Protein 3DJB (pdb70)

Secondary structure (DSSP, 8-state):
-HHHHHHHHHHHHHHHTTSSS-TTTHHHHHHHH--HHHHTTT-S-HHHH--TTTHHHH---SSSTT--TTHHHHHHT---HHHHHHHHHHTT--HHHHHHHHHHHTTTSSHHHHHHHHHHHHHHT----TTS-----TTHHHHHHTGGGTT---HHHHHHHHHHHH--HHHHH--GGGT-/-HHHHHHHHHHHHHHHTTSSS-TTTHHHHHHHH--HHHHTTT-S-HHHH--TTTHHHH---SSSTT--TTHHHHHHT---HHHHHHHHHHTT--HHHHHHHHHHHSTTSSHHHHHHHHHHHHHHT----TTS-----TTHHHHHHTGGGTT---HHHHHHHHHHHH--HHHHH--TTTT-

Radius of gyration: 26.24 Å; Cα contacts (8 Å, |Δi|>4): 446; chains: 2; bounding box: 67×67×45 Å

B-factor: mean 70.56, std 15.59, range [19.51, 109.68]

InterPro domains:
  IPR003607 HD/PDEase domain [SM00471] (22-136)
  IPR003607 HD/PDEase domain [cd00077] (24-131)
  IPR006674 HD domain [PF01966] (27-126)
  IPR006674 HD domain [PS51831] (26-127)

Nearest PDB structures (foldseek):
  3djb-assembly1_B  TM=1.006E+00  e=6.842E-23  [Bacillus thuringiensis] serovar konkukian
  3dto-assembly1_B  TM=9.030E-01  e=1.833E-10  unclassified
  2qgs-assembly1_B  TM=8.747E-01  e=1.572E-09  Staphylococcus epidermidis ATCC 12228
  3b57-assembly1_A-2  TM=8.506E-01  e=1.911E-09  Listeria innocua Clip11262
  2pjq-assembly1_C  TM=7.829E-01  e=3.579E-08  Lactiplantibacillus plantarum WCFS1

Structure (mmCIF, N/CA/C/O backbone):
data_3DJB
#
_entry.id   3DJB
#
_cell.length_a   66.273
_cell.length_b   66.273
_cell.length_c   101.736
_cell.angle_alpha   90.00
_cell.angle_beta   90.00
_cell.angle_gamma   90.00
#
_symmetry.space_group_name_H-M   'P 43'
#
loop_
_entity.id
_entity.type
_entity.pdbx_description
1 polymer 'Hydrolase, HD family'
2 non-polymer 'MAGNESIUM ION'
3 water water
#
loop_
_atom_site.group_PDB
_atom_site.id
_atom_site.type_symbol
_atom_site.label_atom_id
_atom_site.label_alt_id
_atom_site.label_comp_id
_atom_site.label_asym_id
_atom_site.label_entity_id
_atom_site.label_seq_id
_atom_site.pdbx_PDB_ins_code
_atom_site.Cartn_x
_atom_site.Cartn_y
_atom_site.Cartn_z
_atom_site.occupancy
_atom_site.B_iso_or_equiv
_atom_site.auth_seq_id
_atom_site.auth_comp_id
_atom_site.auth_asym_id
_atom_site.auth_atom_id
_atom_site.pdbx_PDB_model_num
ATOM 1 N N . THR A 1 2 ? 54.420 27.522 88.035 1.00 67.73 2 THR A N 1
ATOM 2 C CA . THR A 1 2 ? 53.108 27.380 87.344 1.00 69.65 2 THR A CA 1
ATOM 3 C C . THR A 1 2 ? 52.525 28.722 86.889 1.00 69.97 2 THR A C 1
ATOM 4 O O . THR A 1 2 ? 52.981 29.793 87.306 1.00 70.58 2 THR A O 1
ATOM 8 N N . LYS A 1 3 ? 51.513 28.656 86.023 1.00 69.74 3 LYS A N 1
ATOM 9 C CA . LYS A 1 3 ? 50.861 29.849 85.484 1.00 69.53 3 LYS A CA 1
ATOM 10 C C . LYS A 1 3 ? 50.268 30.737 86.573 1.00 70.20 3 LYS A C 1
ATOM 11 O O . LYS A 1 3 ? 50.510 31.945 86.591 1.00 69.16 3 LYS A O 1
ATOM 17 N N . GLN A 1 4 ? 49.505 30.130 87.481 1.00 70.53 4 GLN A N 1
ATOM 18 C CA . GLN A 1 4 ? 48.886 30.864 88.569 1.00 70.32 4 GLN A CA 1
ATOM 19 C C . GLN A 1 4 ? 49.929 31.629 89.343 1.00 70.52 4 GLN A C 1
ATOM 20 O O . GLN A 1 4 ? 49.650 32.691 89.886 1.00 70.49 4 GLN A O 1
ATOM 26 N N . GLU A 1 5 ? 51.137 31.100 89.418 1.00 72.17 5 GLU A N 1
ATOM 27 C CA . GLU A 1 5 ? 52.161 31.829 90.151 1.00 74.75 5 GLU A CA 1
ATOM 28 C C . GLU A 1 5 ? 52.585 33.043 89.329 1.00 74.42 5 GLU A C 1
ATOM 29 O O . GLU A 1 5 ? 53.116 34.009 89.867 1.00 74.73 5 GLU A O 1
ATOM 35 N N . LYS A 1 6 ? 52.328 32.993 88.026 1.00 73.80 6 LYS A N 1
ATOM 36 C CA . LYS A 1 6 ? 52.683 34.095 87.143 1.00 73.49 6 LYS A CA 1
ATOM 37 C C . LYS A 1 6 ? 51.562 35.126 87.171 1.00 72.47 6 LYS A C 1
ATOM 38 O O . LYS A 1 6 ? 51.789 36.313 87.420 1.00 71.47 6 LYS A O 1
ATOM 44 N N . ILE A 1 7 ? 50.344 34.662 86.925 1.00 72.48 7 ILE A N 1
ATOM 45 C CA . ILE A 1 7 ? 49.190 35.538 86.961 1.00 72.23 7 ILE A CA 1
ATOM 46 C C . ILE A 1 7 ? 49.228 36.208 88.335 1.00 72.32 7 ILE A C 1
ATOM 47 O O . ILE A 1 7 ? 48.704 37.300 88.502 1.00 73.73 7 ILE A O 1
ATOM 52 N N . GLU A 1 8 ? 49.867 35.568 89.314 1.00 73.67 8 GLU A N 1
ATOM 53 C CA . GLU A 1 8 ? 49.958 36.157 90.650 1.00 74.45 8 GLU A CA 1
ATOM 54 C C . GLU A 1 8 ? 51.022 37.243 90.738 1.00 74.03 8 GLU A C 1
ATOM 55 O O . GLU A 1 8 ? 50.756 38.341 91.224 1.00 75.27 8 GLU A O 1
ATOM 61 N N . LYS A 1 9 ? 52.229 36.936 90.275 1.00 73.00 9 LYS A N 1
ATOM 62 C CA . LYS A 1 9 ? 53.322 37.894 90.358 1.00 72.14 9 LYS A CA 1
ATOM 63 C C . LYS A 1 9 ? 53.089 39.085 89.445 1.00 72.09 9 LYS A C 1
ATOM 64 O O . LYS A 1 9 ? 53.622 40.178 89.668 1.00 70.96 9 LYS A O 1
ATOM 70 N N . THR A 1 10 ? 52.286 38.858 88.411 1.00 72.36 10 THR A N 1
ATOM 71 C CA . THR A 1 10 ? 51.944 39.896 87.451 1.00 71.97 10 THR A CA 1
ATOM 72 C C . THR A 1 10 ? 50.982 40.874 88.183 1.00 71.19 10 THR A C 1
ATOM 73 O O . THR A 1 10 ? 51.018 42.083 87.945 1.00 70.11 10 THR A O 1
ATOM 77 N N . ILE A 1 11 ? 50.161 40.336 89.093 1.00 70.44 11 ILE A N 1
ATOM 78 C CA . ILE A 1 11 ? 49.219 41.124 89.904 1.00 69.72 11 ILE A CA 1
ATOM 79 C C . ILE A 1 11 ? 50.035 42.057 90.766 1.00 71.16 11 ILE A C 1
ATOM 80 O O . ILE A 1 11 ? 49.551 43.080 91.257 1.00 71.13 11 ILE A O 1
ATOM 85 N N . THR A 1 12 ? 51.283 41.681 90.970 1.00 72.51 12 THR A N 1
ATOM 86 C CA . THR A 1 12 ? 52.155 42.500 91.759 1.00 73.91 12 THR A CA 1
ATOM 87 C C . THR A 1 12 ? 52.815 43.476 90.813 1.00 74.94 12 THR A C 1
ATOM 88 O O . THR A 1 12 ? 53.055 44.622 91.173 1.00 75.82 12 THR A O 1
ATOM 92 N N . PHE A 1 13 ? 53.071 43.034 89.586 1.00 75.86 13 PHE A N 1
ATOM 93 C CA . PHE A 1 13 ? 53.711 43.899 88.592 1.00 77.87 13 PHE A CA 1
ATOM 94 C C . PHE A 1 13 ? 52.903 45.169 88.303 1.00 79.87 13 PHE A C 1
ATOM 95 O O . PHE A 1 13 ? 53.467 46.265 88.185 1.00 80.16 13 PHE A O 1
ATOM 103 N N . VAL A 1 14 ? 51.587 45.018 88.190 1.00 80.78 14 VAL A N 1
ATOM 104 C CA . VAL A 1 14 ? 50.717 46.147 87.927 1.00 81.21 14 VAL A CA 1
ATOM 105 C C . VAL A 1 14 ? 50.497 46.914 89.220 1.00 83.76 14 VAL A C 1
ATOM 106 O O . VAL A 1 14 ? 50.582 48.134 89.241 1.00 85.04 14 VAL A O 1
ATOM 110 N N . LYS A 1 15 ? 50.238 46.195 90.305 1.00 86.53 15 LYS A N 1
ATOM 111 C CA . LYS A 1 15 ? 50.010 46.838 91.594 1.00 89.42 15 LYS A CA 1
ATOM 112 C C . LYS A 1 15 ? 51.136 47.797 91.974 1.00 92.04 15 LYS A C 1
ATOM 113 O O . LYS A 1 15 ? 50.909 48.804 92.650 1.00 91.87 15 LYS A O 1
ATOM 119 N N . HIS A 1 16 ? 52.344 47.486 91.518 1.00 95.20 16 HIS A N 1
ATOM 120 C CA . HIS A 1 16 ? 53.515 48.301 91.808 1.00 98.70 16 HIS A CA 1
ATOM 121 C C . HIS A 1 16 ? 53.665 49.487 90.861 1.00 99.11 16 HIS A C 1
ATOM 122 O O . HIS A 1 16 ? 53.684 50.642 91.292 1.00 99.40 16 HIS A O 1
ATOM 129 N N . ILE A 1 17 ? 53.778 49.202 89.569 1.00 99.51 17 ILE A N 1
ATOM 130 C CA . ILE A 1 17 ? 53.945 50.257 88.577 1.00 100.14 17 ILE A CA 1
ATOM 131 C C . ILE A 1 17 ? 52.919 51.375 88.778 1.00 100.65 17 ILE A C 1
ATOM 132 O O . ILE A 1 17 ? 53.162 52.521 88.400 1.00 101.20 17 ILE A O 1
ATOM 137 N N . LEU A 1 18 ? 51.780 51.040 89.380 1.00 101.00 18 LEU A N 1
ATOM 138 C CA . LEU A 1 18 ? 50.732 52.024 89.637 1.00 100.89 18 LEU A CA 1
ATOM 139 C C . LEU A 1 18 ? 51.122 52.918 90.806 1.00 101.50 18 LEU A C 1
ATOM 140 O O . LEU A 1 18 ? 50.451 53.906 91.094 1.00 102.48 18 LEU A O 1
ATOM 145 N N . GLU A 1 19 ? 52.203 52.573 91.489 1.00 101.98 19 GLU A N 1
ATOM 146 C CA . GLU A 1 19 ? 52.628 53.378 92.618 1.00 103.29 19 GLU A CA 1
ATOM 147 C C . GLU A 1 19 ? 53.678 54.398 92.190 1.00 104.06 19 GLU A C 1
ATOM 148 O O . GLU A 1 19 ? 53.668 55.543 92.653 1.00 104.54 19 GLU A O 1
ATOM 154 N N . LYS A 1 20 ? 54.579 53.988 91.300 1.00 104.46 20 LYS A N 1
ATOM 155 C CA . LYS A 1 20 ? 55.623 54.888 90.812 1.00 104.68 20 LYS A CA 1
ATOM 156 C C . LYS A 1 20 ? 55.049 56.070 90.029 1.00 104.66 20 LYS A C 1
ATOM 157 O O . LYS A 1 20 ? 55.796 56.822 89.401 1.00 104.93 20 LYS A O 1
ATOM 163 N N . ASP A 1 21 ? 53.731 56.236 90.059 1.00 104.17 21 ASP A N 1
ATOM 164 C CA . ASP A 1 21 ? 53.103 57.338 89.337 1.00 104.08 21 ASP A CA 1
ATOM 165 C C . ASP A 1 21 ? 51.638 57.467 89.721 1.00 102.94 21 ASP A C 1
ATOM 166 O O . ASP A 1 21 ? 51.298 57.504 90.908 1.00 102.07 21 ASP A O 1
ATOM 171 N N . ALA A 1 22 ? 50.789 57.527 88.695 1.00 101.55 22 ALA A N 1
ATOM 172 C CA . ALA A 1 22 ? 49.342 57.663 88.831 1.00 99.78 22 ALA A CA 1
ATOM 173 C C . ALA A 1 22 ? 48.850 57.483 90.258 1.00 98.72 22 ALA A C 1
ATOM 174 O O . ALA A 1 22 ? 48.964 58.387 91.095 1.00 97.73 22 ALA A O 1
ATOM 176 N N . SER A 1 23 ? 48.305 56.304 90.526 1.00 97.73 23 SER A N 1
ATOM 177 C CA . SER A 1 23 ? 47.781 55.983 91.844 1.00 96.67 23 SER A CA 1
ATOM 178 C C . SER A 1 23 ? 47.405 54.521 91.962 1.00 93.94 23 SER A C 1
ATOM 179 O O . SER A 1 23 ? 46.808 53.941 91.052 1.00 93.15 23 SER A O 1
ATOM 182 N N . GLY A 1 24 ? 47.747 53.934 93.100 1.00 91.17 24 GLY A N 1
ATOM 183 C CA . GLY A 1 24 ? 47.416 52.547 93.324 1.00 88.31 24 GLY A CA 1
ATOM 184 C C . GLY A 1 24 ? 45.926 52.425 93.538 1.00 85.81 24 GLY A C 1
ATOM 185 O O . GLY A 1 24 ? 45.453 51.472 94.161 1.00 85.71 24 GLY A O 1
ATOM 186 N N . HIS A 1 25 ? 45.175 53.395 93.032 1.00 83.24 25 HIS A N 1
ATOM 187 C CA . HIS A 1 25 ? 43.738 53.342 93.195 1.00 81.98 25 HIS A CA 1
ATOM 188 C C . HIS A 1 25 ? 43.058 52.852 91.917 1.00 80.44 25 HIS A C 1
ATOM 189 O O . HIS A 1 25 ? 41.926 52.355 91.961 1.00 79.67 25 HIS A O 1
ATOM 196 N N . ASP A 1 26 ? 43.757 52.958 90.784 1.00 79.12 26 ASP A N 1
ATOM 197 C CA . ASP A 1 26 ? 43.212 52.475 89.503 1.00 77.77 26 ASP A CA 1
ATOM 198 C C . ASP A 1 26 ? 43.214 50.945 89.471 1.00 76.08 26 ASP A C 1
ATOM 199 O O . ASP A 1 26 ? 42.777 50.341 88.491 1.00 75.82 26 ASP A O 1
ATOM 204 N N . TRP A 1 27 ? 43.728 50.333 90.537 1.00 73.47 27 TRP A N 1
ATOM 205 C CA . TRP A 1 27 ? 43.779 48.888 90.635 1.00 70.85 27 TRP A CA 1
ATOM 206 C C . TRP A 1 27 ? 42.388 48.305 90.787 1.00 68.98 27 TRP A C 1
ATOM 207 O O . TRP A 1 27 ? 42.028 47.349 90.096 1.00 70.15 27 TRP A O 1
ATOM 218 N N . TYR A 1 28 ? 41.596 48.873 91.687 1.00 65.51 28 TYR A N 1
ATOM 219 C CA . TYR A 1 28 ? 40.252 48.347 91.912 1.00 62.28 28 TYR A CA 1
ATOM 220 C C . TYR A 1 28 ? 39.476 48.235 90.598 1.00 58.54 28 TYR A C 1
ATOM 221 O O . TYR A 1 28 ? 38.558 47.439 90.498 1.00 56.72 28 TYR A O 1
ATOM 230 N N . HIS A 1 29 ? 39.866 49.016 89.593 1.00 55.40 29 HIS A N 1
ATOM 231 C CA . HIS A 1 29 ? 39.227 48.949 88.287 1.00 53.42 29 HIS A CA 1
ATOM 232 C C . HIS A 1 29 ? 39.777 47.765 87.513 1.00 51.44 29 HIS A C 1
ATOM 233 O O . HIS A 1 29 ? 39.034 47.009 86.902 1.00 49.77 29 HIS A O 1
ATOM 240 N N . ILE A 1 30 ? 41.101 47.649 87.518 1.00 51.15 30 ILE A N 1
ATOM 241 C CA . ILE A 1 30 ? 41.801 46.572 86.828 1.00 51.20 30 ILE A CA 1
ATOM 242 C C . ILE A 1 30 ? 41.229 45.238 87.300 1.00 53.62 30 ILE A C 1
ATOM 243 O O . ILE A 1 30 ? 40.860 44.378 86.488 1.00 53.68 30 ILE A O 1
ATOM 248 N N . ARG A 1 31 ? 41.175 45.061 88.622 1.00 54.08 31 ARG A N 1
ATOM 249 C CA . ARG A 1 31 ? 40.676 43.817 89.194 1.00 54.15 31 ARG A CA 1
ATOM 250 C C . ARG A 1 31 ? 39.234 43.543 88.788 1.00 52.06 31 ARG A C 1
ATOM 251 O O . ARG A 1 31 ? 38.924 42.494 88.229 1.00 51.50 31 ARG A O 1
ATOM 259 N N . ARG A 1 32 ? 38.358 44.492 89.071 1.00 51.28 32 ARG A N 1
ATOM 260 C CA . ARG A 1 32 ? 36.951 44.360 88.729 1.00 50.62 32 ARG A CA 1
ATOM 261 C C . ARG A 1 32 ? 36.765 43.820 87.312 1.00 51.83 32 ARG A C 1
ATOM 262 O O . ARG A 1 32 ? 35.852 43.041 87.057 1.00 51.50 32 ARG A O 1
ATOM 270 N N . VAL A 1 33 ? 37.632 44.239 86.394 1.00 53.39 33 VAL A N 1
ATOM 271 C CA . VAL A 1 33 ? 37.567 43.781 85.003 1.00 54.19 33 VAL A CA 1
ATOM 272 C C . VAL A 1 33 ? 38.111 42.351 84.934 1.00 55.41 33 VAL A C 1
ATOM 273 O O . VAL A 1 33 ? 37.501 41.474 84.322 1.00 54.30 33 VAL A O 1
ATOM 277 N N . HIS A 1 34 ? 39.264 42.135 85.572 1.00 56.32 34 HIS A N 1
ATOM 278 C CA . HIS A 1 34 ? 39.923 40.826 85.620 1.00 55.84 34 HIS A CA 1
ATOM 279 C C . HIS A 1 34 ? 38.996 39.755 86.217 1.00 56.94 34 HIS A C 1
ATOM 280 O O . HIS A 1 34 ? 38.687 38.754 85.561 1.00 56.34 34 HIS A O 1
ATOM 287 N N . LYS A 1 35 ? 38.549 39.958 87.455 1.00 56.59 35 LYS A N 1
ATOM 288 C CA . LYS A 1 35 ? 37.659 38.985 88.065 1.00 55.98 35 LYS A CA 1
ATOM 289 C C . LYS A 1 35 ? 36.457 38.761 87.151 1.00 56.88 35 LYS A C 1
ATOM 290 O O . LYS A 1 35 ? 35.891 37.674 87.089 1.00 56.33 35 LYS A O 1
ATOM 304 N N . ALA A 1 37 ? 36.527 39.046 83.780 1.00 60.52 37 ALA A N 1
ATOM 305 C CA . ALA A 1 37 ? 36.968 38.332 82.585 1.00 58.25 37 ALA A CA 1
ATOM 306 C C . ALA A 1 37 ? 37.003 36.852 82.909 1.00 56.97 37 ALA A C 1
ATOM 307 O O . ALA A 1 37 ? 36.825 36.009 82.026 1.00 55.56 37 ALA A O 1
ATOM 309 N N . ILE A 1 38 ? 37.249 36.540 84.179 1.00 55.28 38 ILE A N 1
ATOM 310 C CA . ILE A 1 38 ? 37.252 35.153 84.601 1.00 54.56 38 ILE A CA 1
ATOM 311 C C . ILE A 1 38 ? 35.823 34.652 84.444 1.00 55.34 38 ILE A C 1
ATOM 312 O O . ILE A 1 38 ? 35.507 33.926 83.510 1.00 55.56 38 ILE A O 1
ATOM 317 N N . SER A 1 39 ? 34.959 35.068 85.359 1.00 55.32 39 SER A N 1
ATOM 318 C CA . SER A 1 39 ? 33.573 34.645 85.344 1.00 56.07 39 SER A CA 1
ATOM 319 C C . SER A 1 39 ? 32.968 34.566 83.957 1.00 56.48 39 SER A C 1
ATOM 320 O O . SER A 1 39 ? 32.089 33.741 83.699 1.00 55.65 39 SER A O 1
ATOM 323 N N . LEU A 1 40 ? 33.451 35.419 83.064 1.00 57.31 40 LEU A N 1
ATOM 324 C CA . LEU A 1 40 ? 32.960 35.450 81.693 1.00 59.67 40 LEU A CA 1
ATOM 325 C C . LEU A 1 40 ? 33.495 34.249 80.879 1.00 61.86 40 LEU A C 1
ATOM 326 O O . LEU A 1 40 ? 32.736 33.576 80.169 1.00 61.73 40 LEU A O 1
ATOM 331 N N . SER A 1 41 ? 34.795 33.970 80.996 1.00 63.41 41 SER A N 1
ATOM 332 C CA . SER A 1 41 ? 35.410 32.847 80.270 1.00 63.60 41 SER A CA 1
ATOM 333 C C . SER A 1 41 ? 34.805 31.530 80.710 1.00 63.06 41 SER A C 1
ATOM 334 O O . SER A 1 41 ? 34.439 30.702 79.880 1.00 61.82 41 SER A O 1
ATOM 337 N N . GLU A 1 42 ? 34.717 31.354 82.026 1.00 62.63 42 GLU A N 1
ATOM 338 C CA . GLU A 1 42 ? 34.164 30.141 82.606 1.00 61.99 42 GLU A CA 1
ATOM 339 C C . GLU A 1 42 ? 32.690 30.023 82.279 1.00 60.99 42 GLU A C 1
ATOM 340 O O . GLU A 1 42 ? 31.904 29.451 83.022 1.00 60.52 42 GLU A O 1
ATOM 346 N N . GLN A 1 43 ? 32.310 30.580 81.150 1.00 59.93 43 GLN A N 1
ATOM 347 C CA .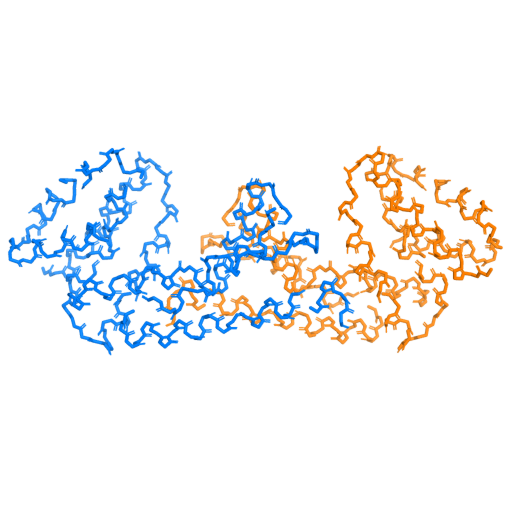 GLN A 1 43 ? 30.945 30.468 80.745 1.00 58.67 43 GLN A CA 1
ATOM 348 C C . GLN A 1 43 ? 30.904 30.640 79.257 1.00 58.36 43 GLN A C 1
ATOM 349 O O . GLN A 1 43 ? 29.860 30.480 78.632 1.00 58.42 43 GLN A O 1
ATOM 355 N N . GLU A 1 44 ? 32.062 30.948 78.687 1.00 56.60 44 GLU A N 1
ATOM 356 C CA . GLU A 1 44 ? 32.157 31.156 77.257 1.00 54.77 44 GLU A CA 1
ATOM 357 C C . GLU A 1 44 ? 33.349 30.476 76.611 1.00 54.02 44 GLU A C 1
ATOM 358 O O . GLU A 1 44 ? 33.458 30.456 75.389 1.00 51.36 44 GLU A O 1
ATOM 364 N N . GLY A 1 45 ? 34.248 29.937 77.428 1.00 54.00 45 GLY A N 1
ATOM 365 C CA . GLY A 1 45 ? 35.418 29.268 76.892 1.00 53.58 45 GLY A CA 1
ATOM 366 C C . GLY A 1 45 ? 36.656 30.149 76.854 1.00 53.71 45 GLY A C 1
ATOM 367 O O . GLY A 1 45 ? 36.869 30.965 77.753 1.00 56.62 45 GLY A O 1
ATOM 368 N N . GLY A 1 46 ? 37.474 29.975 75.815 1.00 52.13 46 GLY A N 1
ATOM 369 C CA . GLY A 1 46 ? 38.703 30.742 75.660 1.00 49.24 46 GLY A CA 1
ATOM 370 C C . GLY A 1 46 ? 39.796 30.423 76.673 1.00 48.72 46 GLY A C 1
ATOM 371 O O . GLY A 1 46 ? 39.519 29.985 77.795 1.00 47.46 46 GLY A O 1
ATOM 372 N N . ASN A 1 47 ? 41.047 30.672 76.289 1.00 48.16 47 ASN A N 1
ATOM 373 C CA . ASN A 1 47 ? 42.190 30.399 77.163 1.00 49.52 47 ASN A CA 1
ATOM 374 C C . ASN A 1 47 ? 42.307 31.299 78.387 1.00 50.80 47 ASN A C 1
ATOM 375 O O . ASN A 1 47 ? 42.789 32.425 78.279 1.00 52.11 47 ASN A O 1
ATOM 380 N N . ARG A 1 48 ? 41.914 30.796 79.553 1.00 51.76 48 ARG A N 1
ATOM 381 C CA . ARG A 1 48 ? 41.987 31.582 80.780 1.00 51.84 48 ARG A CA 1
ATOM 382 C C . ARG A 1 48 ? 43.284 32.372 80.928 1.00 51.82 48 ARG A C 1
ATOM 383 O O . ARG A 1 48 ? 43.280 33.595 80.782 1.00 51.81 48 ARG A O 1
ATOM 391 N N . PHE A 1 49 ? 44.394 31.697 81.203 1.00 51.76 49 PHE A N 1
ATOM 392 C CA . PHE A 1 49 ? 45.666 32.408 81.356 1.00 51.74 49 PHE A CA 1
ATOM 393 C C . PHE A 1 49 ? 45.840 33.601 80.425 1.00 51.33 49 PHE A C 1
ATOM 394 O O . PHE A 1 49 ? 46.225 34.681 80.862 1.00 52.80 49 PHE A O 1
ATOM 402 N N . ILE A 1 50 ? 45.588 33.406 79.137 1.00 50.70 50 ILE A N 1
ATOM 403 C CA . ILE A 1 50 ? 45.739 34.514 78.214 1.00 50.46 50 ILE A CA 1
ATOM 404 C C . ILE A 1 50 ? 44.749 35.584 78.623 1.00 49.83 50 ILE A C 1
ATOM 405 O O . ILE A 1 50 ? 45.142 36.714 78.886 1.00 51.30 50 ILE A O 1
ATOM 410 N N . ILE A 1 51 ? 43.472 35.227 78.705 1.00 49.94 51 ILE A N 1
ATOM 411 C CA . ILE A 1 51 ? 42.448 36.195 79.082 1.00 50.81 51 ILE A CA 1
ATOM 412 C C . ILE A 1 51 ? 42.883 36.992 80.317 1.00 53.81 51 ILE A C 1
ATOM 413 O O . ILE A 1 51 ? 42.873 38.229 80.291 1.00 55.26 51 ILE A O 1
ATOM 418 N N . GLU A 1 52 ? 43.285 36.292 81.381 1.00 55.37 52 GLU A N 1
ATOM 419 C CA . GLU A 1 52 ? 43.718 36.952 82.608 1.00 57.49 52 GLU A CA 1
ATOM 420 C C . GLU A 1 52 ? 44.933 37.841 82.408 1.00 58.45 52 GLU A C 1
ATOM 421 O O . GLU A 1 52 ? 44.906 39.026 82.735 1.00 59.10 52 GLU A O 1
ATOM 435 N N . ALA A 1 54 ? 45.966 39.159 79.898 1.00 59.46 54 ALA A N 1
ATOM 436 C CA . ALA A 1 54 ? 45.625 40.288 79.052 1.00 57.21 54 ALA A CA 1
ATOM 437 C C . ALA A 1 54 ? 44.861 41.346 79.830 1.00 55.89 54 ALA A C 1
ATOM 438 O O . ALA A 1 54 ? 45.317 42.490 79.935 1.00 57.33 54 ALA A O 1
ATOM 440 N N . ALA A 1 55 ? 43.717 40.971 80.393 1.00 53.22 55 ALA A N 1
ATOM 441 C CA . ALA A 1 55 ? 42.894 41.910 81.150 1.00 50.69 55 ALA A CA 1
ATOM 442 C C . ALA A 1 55 ? 43.701 42.646 82.206 1.00 50.15 55 ALA A C 1
ATOM 443 O O . ALA A 1 55 ? 43.427 43.796 82.508 1.00 48.41 55 ALA A O 1
ATOM 445 N N . LEU A 1 56 ? 44.704 41.966 82.750 1.00 51.07 56 LEU A N 1
ATOM 446 C CA . LEU A 1 56 ? 45.559 42.507 83.792 1.00 51.70 56 LEU A CA 1
ATOM 447 C C . LEU A 1 56 ? 46.627 43.484 83.326 1.00 54.01 56 LEU A C 1
ATOM 448 O O . LEU A 1 56 ? 47.231 44.160 84.155 1.00 54.43 56 LEU A O 1
ATOM 453 N N . LEU A 1 57 ? 46.873 43.574 82.020 1.00 55.71 57 LEU A N 1
ATOM 454 C CA . LEU A 1 57 ? 47.917 44.475 81.533 1.00 56.87 57 LEU A CA 1
ATOM 455 C C . LEU A 1 57 ? 47.495 45.454 80.427 1.00 58.78 57 LEU A C 1
ATOM 456 O O . LEU A 1 57 ? 48.340 46.209 79.916 1.00 59.98 57 LEU A O 1
ATOM 461 N N . HIS A 1 58 ? 46.205 45.453 80.068 1.00 58.11 58 HIS A N 1
ATOM 462 C CA . HIS A 1 58 ? 45.678 46.352 79.023 1.00 57.60 58 HIS A CA 1
ATOM 463 C C . HIS A 1 58 ? 45.853 47.808 79.420 1.00 56.70 58 HIS A C 1
ATOM 464 O O . HIS A 1 58 ? 46.028 48.694 78.582 1.00 55.98 58 HIS A O 1
ATOM 471 N N . ASP A 1 59 ? 45.824 48.028 80.724 1.00 55.66 59 ASP A N 1
ATOM 472 C CA . ASP A 1 59 ? 45.957 49.347 81.281 1.00 55.23 59 ASP A CA 1
ATOM 473 C C . ASP A 1 59 ? 47.392 49.828 81.412 1.00 56.41 59 ASP A C 1
ATOM 474 O O . ASP A 1 59 ? 47.644 51.029 81.398 1.00 57.70 59 ASP A O 1
ATOM 479 N N . VAL A 1 60 ? 48.336 48.903 81.526 1.00 56.48 60 VAL A N 1
ATOM 480 C CA . VAL A 1 60 ? 49.734 49.276 81.686 1.00 55.99 60 VAL A CA 1
ATOM 481 C C . VAL A 1 60 ? 50.368 49.796 80.405 1.00 57.45 60 VAL A C 1
ATOM 482 O O . VAL A 1 60 ? 51.435 50.415 80.427 1.00 57.80 60 VAL A O 1
ATOM 486 N N . ALA A 1 61 ? 49.703 49.568 79.284 1.00 58.50 61 ALA A N 1
ATOM 487 C CA . ALA A 1 61 ? 50.227 50.055 78.023 1.00 60.65 61 ALA A CA 1
ATOM 488 C C . ALA A 1 61 ? 49.501 51.351 77.644 1.00 63.43 61 ALA A C 1
ATOM 489 O O . ALA A 1 61 ? 50.048 52.195 76.934 1.00 63.87 61 ALA A O 1
ATOM 491 N N . ASP A 1 62 ? 48.270 51.510 78.128 1.00 66.34 62 ASP A N 1
ATOM 492 C CA . ASP A 1 62 ? 47.468 52.711 77.854 1.00 66.96 62 ASP A CA 1
ATOM 493 C C . ASP A 1 62 ? 48.321 53.975 77.892 1.00 65.64 62 ASP A C 1
ATOM 494 O O . ASP A 1 62 ? 48.732 54.471 76.852 1.00 64.05 62 ASP A O 1
ATOM 499 N N . LEU A 1 65 ? 48.350 56.770 79.950 1.00 63.26 65 LEU A N 1
ATOM 500 C CA . LEU A 1 65 ? 49.183 57.483 80.928 1.00 63.60 65 LEU A CA 1
ATOM 501 C C . LEU A 1 65 ? 50.395 56.636 81.329 1.00 65.48 65 LEU A C 1
ATOM 502 O O . LEU A 1 65 ? 51.016 56.862 82.375 1.00 67.00 65 LEU A O 1
ATOM 507 N N . ASN A 1 66 ? 50.733 55.656 80.497 1.00 64.41 66 ASN A N 1
ATOM 508 C CA . ASN A 1 66 ? 51.866 54.777 80.800 1.00 65.42 66 ASN A CA 1
ATOM 509 C C . ASN A 1 66 ? 53.182 55.458 80.452 1.00 65.25 66 ASN A C 1
ATOM 510 O O . ASN A 1 66 ? 54.152 55.400 81.217 1.00 66.11 66 ASN A O 1
ATOM 515 N N . GLU A 1 67 ? 53.196 56.073 79.272 1.00 64.42 67 GLU A N 1
ATOM 516 C CA . GLU A 1 67 ? 54.359 56.768 78.752 1.00 66.26 67 GLU A CA 1
ATOM 517 C C . GLU A 1 67 ? 54.011 57.617 77.522 1.00 69.19 67 GLU A C 1
ATOM 518 O O . GLU A 1 67 ? 53.540 58.753 77.657 1.00 72.69 67 GLU A O 1
ATOM 524 N N . SER A 1 68 ? 54.220 57.072 76.323 1.00 67.68 68 SER A N 1
ATOM 525 C CA . SER A 1 68 ? 53.951 57.825 75.088 1.00 67.54 68 SER A CA 1
ATOM 526 C C . SER A 1 68 ? 53.652 56.898 73.899 1.00 71.84 68 SER A C 1
ATOM 527 O O . SER A 1 68 ? 54.564 56.280 73.338 1.00 73.27 68 SER A O 1
ATOM 530 N N . GLU A 1 69 ? 52.375 56.814 73.519 1.00 74.66 69 GLU A N 1
ATOM 531 C CA . GLU A 1 69 ? 51.937 55.948 72.421 1.00 77.50 69 GLU A CA 1
ATOM 532 C C . GLU A 1 69 ? 52.318 54.458 72.665 1.00 80.84 69 GLU A C 1
ATOM 533 O O . GLU A 1 69 ? 52.253 53.969 73.795 1.00 79.23 69 GLU A O 1
ATOM 535 N N . GLU A 1 70 ? 52.715 53.756 71.601 1.00 82.88 70 GLU A N 1
ATOM 536 C CA . GLU A 1 70 ? 53.096 52.344 71.665 1.00 83.86 70 GLU A CA 1
ATOM 537 C C . GLU A 1 70 ? 54.446 52.143 72.368 1.00 84.49 70 GLU A C 1
ATOM 538 O O . GLU A 1 70 ? 55.265 51.314 71.962 1.00 82.91 70 GLU A O 1
ATOM 544 N N . ALA A 1 71 ? 54.677 52.916 73.422 1.00 84.48 71 ALA A N 1
ATOM 545 C CA . ALA A 1 71 ? 55.915 52.811 74.174 1.00 85.35 71 ALA A CA 1
ATOM 546 C C . ALA A 1 71 ? 55.727 51.797 75.298 1.00 87.00 71 ALA A C 1
ATOM 547 O O . ALA A 1 71 ? 56.696 51.242 75.827 1.00 86.42 71 ALA A O 1
ATOM 549 N N . GLY A 1 72 ? 54.464 51.558 75.646 1.00 88.72 72 GLY A N 1
ATOM 550 C CA . GLY A 1 72 ? 54.136 50.614 76.701 1.00 90.58 72 GLY A CA 1
ATOM 551 C C . GLY A 1 72 ? 54.090 49.183 76.206 1.00 91.40 72 GLY A C 1
ATOM 552 O O . GLY A 1 72 ? 54.205 48.240 76.985 1.00 91.79 72 GLY A O 1
ATOM 561 N N . LYS A 1 74 ? 56.283 47.561 74.397 1.00 89.74 74 LYS A N 1
ATOM 562 C CA . LYS A 1 74 ? 57.549 46.929 74.721 1.00 88.01 74 LYS A CA 1
ATOM 563 C C . LYS A 1 74 ? 57.703 46.900 76.228 1.00 87.41 74 LYS A C 1
ATOM 564 O O . LYS A 1 74 ? 58.559 46.197 76.755 1.00 88.23 74 LYS A O 1
ATOM 570 N N . LYS A 1 75 ? 56.881 47.671 76.928 1.00 85.82 75 LYS A N 1
ATOM 571 C CA . LYS A 1 75 ? 56.950 47.683 78.383 1.00 84.29 75 LYS A CA 1
ATOM 572 C C . LYS A 1 75 ? 56.334 46.385 78.901 1.00 84.13 75 LYS A C 1
ATOM 573 O O . LYS A 1 75 ? 56.806 45.804 79.884 1.00 84.52 75 LYS A O 1
ATOM 579 N N . VAL A 1 76 ? 55.281 45.940 78.215 1.00 82.84 76 VAL A N 1
ATOM 580 C CA . VAL A 1 76 ? 54.563 44.703 78.540 1.00 80.09 76 VAL A CA 1
ATOM 581 C C . VAL A 1 76 ? 55.294 43.546 77.868 1.00 80.15 76 VAL A C 1
ATOM 582 O O . VAL A 1 76 ? 55.431 42.451 78.423 1.00 78.85 76 VAL A O 1
ATOM 586 N N . SER A 1 77 ? 55.766 43.823 76.661 1.00 80.38 77 SER A N 1
ATOM 587 C CA . SER A 1 77 ? 56.513 42.862 75.873 1.00 81.49 77 SER A CA 1
ATOM 588 C C . SER A 1 77 ? 57.659 42.250 76.676 1.00 82.91 77 SER A C 1
ATOM 589 O O . SER A 1 77 ? 57.655 41.050 76.962 1.00 83.81 77 SER A O 1
ATOM 592 N N . ASP A 1 78 ? 58.634 43.079 77.043 1.00 84.30 78 ASP A N 1
ATOM 593 C CA . ASP A 1 78 ? 59.801 42.623 77.809 1.00 84.85 78 ASP A CA 1
ATOM 594 C C . ASP A 1 78 ? 59.458 42.063 79.190 1.00 83.83 78 ASP A C 1
ATOM 595 O O . ASP A 1 78 ? 60.314 41.480 79.857 1.00 84.23 78 ASP A O 1
ATOM 600 N N . TRP A 1 79 ? 58.209 42.238 79.617 1.00 82.60 79 TRP A N 1
ATOM 601 C CA . TRP A 1 79 ? 57.786 41.726 80.919 1.00 81.42 79 TRP A CA 1
ATOM 602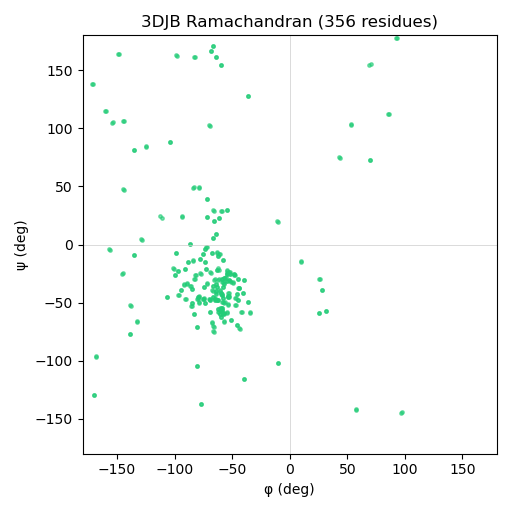 C C . TRP A 1 79 ? 57.365 40.270 80.794 1.00 81.65 79 TRP A C 1
ATOM 603 O O . TRP A 1 79 ? 57.804 39.413 81.565 1.00 81.76 79 TRP A O 1
ATOM 614 N N . LEU A 1 80 ? 56.502 39.997 79.822 1.00 81.35 80 LEU A N 1
ATOM 615 C CA . LEU A 1 80 ? 56.031 38.642 79.600 1.00 81.36 80 LEU A CA 1
ATOM 616 C C . LEU A 1 80 ? 57.241 37.718 79.416 1.00 82.75 80 LEU A C 1
ATOM 617 O O . LEU A 1 80 ? 57.155 36.504 79.627 1.00 83.71 80 LEU A O 1
ATOM 622 N N . GLU A 1 81 ? 58.368 38.314 79.035 1.00 83.30 81 GLU A N 1
ATOM 623 C CA . GLU A 1 81 ? 59.611 37.592 78.827 1.00 83.18 81 GLU A CA 1
ATOM 624 C C . GLU A 1 81 ? 60.227 37.194 80.150 1.00 83.96 81 GLU A C 1
ATOM 625 O O . GLU A 1 81 ? 60.591 36.040 80.354 1.00 83.28 81 GLU A O 1
ATOM 631 N N . GLU A 1 82 ? 60.347 38.163 81.047 1.00 86.15 82 GLU A N 1
ATOM 632 C CA . GLU A 1 82 ? 60.911 37.912 82.360 1.00 89.31 82 GLU A CA 1
ATOM 633 C C . GLU A 1 82 ? 60.109 36.816 83.058 1.00 91.08 82 GLU A C 1
ATOM 634 O O . GLU A 1 82 ? 60.662 36.018 83.811 1.00 90.62 82 GLU A O 1
ATOM 640 N N . LEU A 1 83 ? 58.806 36.778 82.793 1.00 93.88 83 LEU A N 1
ATOM 641 C CA . LEU A 1 83 ? 57.914 35.771 83.373 1.00 96.03 83 LEU A CA 1
ATOM 642 C C . LEU A 1 83 ? 57.913 34.522 82.495 1.00 97.28 83 LEU A C 1
ATOM 643 O O . LEU A 1 83 ? 57.220 33.550 82.785 1.00 97.42 83 LEU A O 1
ATOM 648 N N . HIS A 1 84 ? 58.693 34.565 81.420 1.00 99.41 84 HIS A N 1
ATOM 649 C CA . HIS A 1 84 ? 58.795 33.446 80.497 1.00 101.32 84 HIS A CA 1
ATOM 650 C C . HIS A 1 84 ? 57.437 32.991 80.006 1.00 101.97 84 HIS A C 1
ATOM 651 O O . HIS A 1 84 ? 56.693 32.320 80.717 1.00 102.24 84 HIS A O 1
ATOM 658 N N . VAL A 1 85 ? 57.117 33.366 78.778 1.00 102.41 85 VAL A N 1
ATOM 659 C CA . VAL A 1 85 ? 55.851 32.991 78.173 1.00 103.08 85 VAL A CA 1
ATOM 660 C C . VAL A 1 85 ? 56.083 32.747 76.687 1.00 103.80 85 VAL A C 1
ATOM 661 O O . VAL A 1 85 ? 56.294 33.689 75.927 1.00 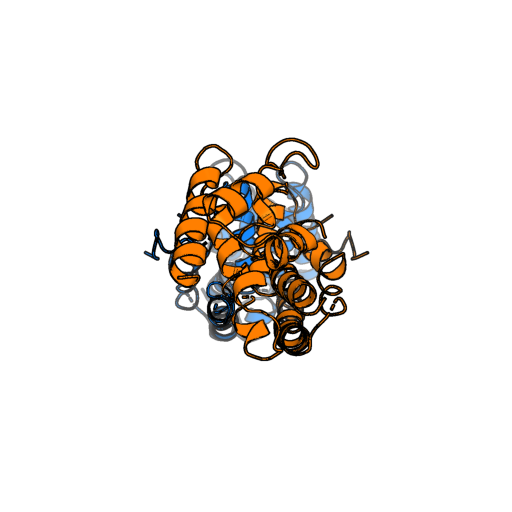103.96 85 VAL A O 1
ATOM 665 N N . GLU A 1 86 ? 56.064 31.478 76.288 1.00 104.39 86 GLU A N 1
ATOM 666 C CA . GLU A 1 86 ? 56.275 31.101 74.893 1.00 105.44 86 GLU A CA 1
ATOM 667 C C . GLU A 1 86 ? 55.646 32.116 73.959 1.00 105.44 86 GLU A C 1
ATOM 668 O O . GLU A 1 86 ? 54.465 32.437 74.093 1.00 106.40 86 GLU A O 1
ATOM 674 N N . GLU A 1 87 ? 56.432 32.616 73.011 1.00 104.19 87 GLU A N 1
ATOM 675 C CA . GLU A 1 87 ? 55.925 33.590 72.056 1.00 103.36 87 GLU A CA 1
ATOM 676 C C . GLU A 1 87 ? 54.598 33.093 71.496 1.00 102.82 87 GLU A C 1
ATOM 677 O O . GLU A 1 87 ? 53.759 33.882 71.068 1.00 102.80 87 GLU A O 1
ATOM 683 N N . GLU A 1 88 ? 54.421 31.775 71.503 1.00 101.96 88 GLU A N 1
ATOM 684 C CA . GLU A 1 88 ? 53.207 31.159 70.989 1.00 101.12 88 GLU A CA 1
ATOM 685 C C . GLU A 1 88 ? 51.974 31.695 71.713 1.00 100.67 88 GLU A C 1
ATOM 686 O O . GLU A 1 88 ? 50.877 31.753 71.145 1.00 101.54 88 GLU A O 1
ATOM 692 N N . GLU A 1 89 ? 52.159 32.094 72.967 1.00 98.71 89 GLU A N 1
ATOM 693 C CA . GLU A 1 89 ? 51.064 32.636 73.761 1.00 97.39 89 GLU A CA 1
ATOM 694 C C . GLU A 1 89 ? 51.198 34.140 73.932 1.00 95.84 89 GLU A C 1
ATOM 695 O O . GLU A 1 89 ? 50.231 34.885 73.783 1.00 95.67 89 GLU A O 1
ATOM 701 N N . SER A 1 90 ? 52.414 34.570 74.244 1.00 93.98 90 SER A N 1
ATOM 702 C CA . SER A 1 90 ? 52.719 35.974 74.447 1.00 91.31 90 SER A CA 1
ATOM 703 C C . SER A 1 90 ? 52.270 36.802 73.254 1.00 89.60 90 SER A C 1
ATOM 704 O O . SER A 1 90 ? 51.670 37.861 73.401 1.00 88.42 90 SER A O 1
ATOM 707 N N . LYS A 1 91 ? 52.567 36.305 72.066 1.00 88.76 91 LYS A N 1
ATOM 708 C CA . LYS A 1 91 ? 52.185 36.999 70.847 1.00 89.03 91 LYS A CA 1
ATOM 709 C C . LYS A 1 91 ? 50.673 37.271 70.849 1.00 87.86 91 LYS A C 1
ATOM 710 O O . LYS A 1 91 ? 50.205 38.220 70.212 1.00 88.17 91 LYS A O 1
ATOM 716 N N . HIS A 1 92 ? 49.919 36.448 71.578 1.00 85.83 92 HIS A N 1
ATOM 717 C CA . HIS A 1 92 ? 48.453 36.571 71.658 1.00 83.02 92 HIS A CA 1
ATOM 718 C C . HIS A 1 92 ? 48.032 37.435 72.824 1.00 81.96 92 HIS A C 1
ATOM 719 O O . HIS A 1 92 ? 47.025 38.143 72.755 1.00 81.68 92 HIS A O 1
ATOM 726 N N . VAL A 1 93 ? 48.798 37.349 73.905 1.00 81.14 93 VAL A N 1
ATOM 727 C CA . VAL A 1 93 ? 48.507 38.123 75.093 1.00 79.89 93 VAL A CA 1
ATOM 728 C C . VAL A 1 93 ? 48.728 39.585 74.777 1.00 79.26 93 VAL A C 1
ATOM 729 O O . VAL A 1 93 ? 47.782 40.359 74.726 1.00 79.67 93 VAL A O 1
ATOM 733 N N . LEU A 1 94 ? 49.971 39.969 74.528 1.00 78.44 94 LEU A N 1
ATOM 734 C CA . LEU A 1 94 ? 50.219 41.369 74.237 1.00 77.24 94 LEU A CA 1
ATOM 735 C C . LEU A 1 94 ? 49.584 41.790 72.924 1.00 76.74 94 LEU A C 1
ATOM 736 O O . LEU A 1 94 ? 49.775 42.910 72.465 1.00 77.69 94 LEU A O 1
ATOM 741 N N . HIS A 1 95 ? 48.822 40.898 72.315 1.00 76.14 95 HIS A N 1
ATOM 742 C CA . HIS A 1 95 ? 48.185 41.242 71.060 1.00 75.94 95 HIS A CA 1
ATOM 743 C C . HIS A 1 95 ? 46.935 42.046 71.368 1.00 76.07 95 HIS A C 1
ATOM 744 O O . HIS A 1 95 ? 46.907 43.256 71.146 1.00 76.24 95 HIS A O 1
ATOM 751 N N . ILE A 1 96 ? 45.913 41.385 71.906 1.00 76.13 96 ILE A N 1
ATOM 752 C CA . ILE A 1 96 ? 44.657 42.062 72.239 1.00 75.31 96 ILE A CA 1
ATOM 753 C C . ILE A 1 96 ? 44.873 43.315 73.095 1.00 74.93 96 ILE A C 1
ATOM 754 O O . ILE A 1 96 ? 44.071 44.258 73.064 1.00 73.06 96 ILE A O 1
ATOM 759 N N . ILE A 1 97 ? 45.986 43.319 73.827 1.00 75.18 97 ILE A N 1
ATOM 760 C CA . ILE A 1 97 ? 46.389 44.434 74.688 1.00 74.43 97 ILE A CA 1
ATOM 761 C C . ILE A 1 97 ? 46.576 45.668 73.806 1.00 75.89 97 ILE A C 1
ATOM 762 O O . ILE A 1 97 ? 46.797 46.778 74.298 1.00 75.02 97 ILE A O 1
ATOM 767 N N . ALA A 1 98 ? 46.514 45.457 72.496 1.00 77.45 98 ALA A N 1
ATOM 768 C CA . ALA A 1 98 ? 46.651 46.552 71.556 1.00 78.57 98 ALA A CA 1
ATOM 769 C C . ALA A 1 98 ? 45.261 47.081 71.291 1.00 79.91 98 ALA A C 1
ATOM 770 O O . ALA A 1 98 ? 45.035 48.283 71.347 1.00 79.61 98 ALA A O 1
ATOM 772 N N . ASN A 1 99 ? 44.325 46.173 71.027 1.00 82.07 99 ASN A N 1
ATOM 773 C CA . ASN A 1 99 ? 42.948 46.565 70.756 1.00 84.96 99 ASN A CA 1
ATOM 774 C C . ASN A 1 99 ? 42.176 46.845 72.037 1.00 87.38 99 ASN A C 1
ATOM 775 O O . ASN A 1 99 ? 40.989 46.530 72.143 1.00 88.24 99 ASN A O 1
ATOM 788 N N . SER A 1 112 ? 38.959 36.828 67.887 1.00 57.10 112 SER A N 1
ATOM 789 C CA . SER A 1 112 ? 39.634 36.118 68.979 1.00 59.32 112 SER A CA 1
ATOM 790 C C . SER A 1 112 ? 38.736 36.002 70.202 1.00 60.76 112 SER A C 1
ATOM 791 O O . SER A 1 112 ? 38.458 37.004 70.851 1.00 62.84 112 SER A O 1
ATOM 794 N N . ILE A 1 113 ? 38.304 34.799 70.559 1.00 61.84 113 ILE A N 1
ATOM 795 C CA . ILE A 1 113 ? 37.421 34.685 71.716 1.00 62.69 113 ILE A CA 1
ATOM 796 C C . ILE A 1 113 ? 38.045 35.210 73.012 1.00 63.64 113 ILE A C 1
ATOM 797 O O . ILE A 1 113 ? 37.364 35.889 73.786 1.00 63.10 113 ILE A O 1
ATOM 802 N N . GLU A 1 114 ? 39.324 34.892 73.250 1.00 65.08 114 GLU A N 1
ATOM 803 C CA . GLU A 1 114 ? 40.043 35.354 74.452 1.00 65.77 114 GLU A CA 1
ATOM 804 C C . GLU A 1 114 ? 39.957 36.873 74.550 1.00 66.36 114 GLU A C 1
ATOM 805 O O . GLU A 1 114 ? 39.483 37.427 75.541 1.00 65.62 114 GLU A O 1
ATOM 811 N N . GLY A 1 115 ? 40.445 37.545 73.515 1.00 67.29 115 GLY A N 1
ATOM 812 C CA . GLY A 1 115 ? 40.381 38.986 73.507 1.00 67.99 115 GLY A CA 1
ATOM 813 C C . GLY A 1 115 ? 38.932 39.421 73.621 1.00 68.41 115 GLY A C 1
ATOM 814 O O . GLY A 1 115 ? 38.577 40.184 74.520 1.00 68.71 115 GLY A O 1
ATOM 815 N N . LYS A 1 116 ? 38.088 38.928 72.717 1.00 67.73 116 LYS A N 1
ATOM 816 C CA . LYS A 1 116 ? 36.676 39.295 72.725 1.00 68.55 116 LYS A CA 1
ATOM 817 C C . LYS A 1 116 ? 36.142 39.342 74.152 1.00 67.58 116 LYS A C 1
ATOM 818 O O . LYS A 1 116 ? 35.397 40.260 74.501 1.00 68.88 116 LYS A O 1
ATOM 824 N N . LEU A 1 117 ? 36.529 38.374 74.982 1.00 64.19 117 LEU A N 1
ATOM 825 C CA . LEU A 1 117 ? 36.051 38.360 76.354 1.00 61.91 117 LEU A CA 1
ATOM 826 C C . LEU A 1 117 ? 36.650 39.489 77.175 1.00 60.71 117 LEU A C 1
ATOM 827 O O . LEU A 1 117 ? 35.931 40.196 77.880 1.00 61.82 117 LEU A O 1
ATOM 832 N N . VAL A 1 118 ? 37.959 39.680 77.086 1.00 59.23 118 VAL A N 1
ATOM 833 C CA . VAL A 1 118 ? 38.593 40.756 77.852 1.00 58.13 118 VAL A CA 1
ATOM 834 C C . VAL A 1 118 ? 37.867 42.074 77.558 1.00 56.86 118 VAL A C 1
ATOM 835 O O . VAL A 1 118 ? 37.543 42.838 78.467 1.00 55.82 118 VAL A O 1
ATOM 839 N N . GLN A 1 119 ? 37.587 42.316 76.282 1.00 56.53 119 GLN A N 1
ATOM 840 C CA . GLN A 1 119 ? 36.904 43.526 75.888 1.00 55.92 119 GLN A CA 1
ATOM 841 C C . GLN A 1 119 ? 35.482 43.600 76.426 1.00 56.24 119 GLN A C 1
ATOM 842 O O . GLN A 1 119 ? 34.946 44.678 76.659 1.00 56.85 119 GLN A O 1
ATOM 848 N N . ASP A 1 120 ? 34.854 42.454 76.604 1.00 57.25 120 ASP A N 1
ATOM 849 C CA . ASP A 1 120 ? 33.502 42.449 77.132 1.00 60.27 120 ASP A CA 1
ATOM 850 C C . ASP A 1 120 ? 33.568 42.669 78.625 1.00 61.61 120 ASP A C 1
ATOM 851 O O . ASP A 1 120 ? 32.614 43.139 79.248 1.00 62.29 120 ASP A O 1
ATOM 856 N N . ALA A 1 121 ? 34.710 42.315 79.202 1.00 62.86 121 ALA A N 1
ATOM 857 C CA . ALA A 1 121 ? 34.915 42.460 80.638 1.00 62.04 121 ALA A CA 1
ATOM 858 C C . ALA A 1 121 ? 35.373 43.874 80.992 1.00 61.35 121 ALA A C 1
ATOM 859 O O . ALA A 1 121 ? 35.353 44.259 82.157 1.00 61.64 121 ALA A O 1
ATOM 861 N N . ASP A 1 122 ? 35.783 44.646 79.991 1.00 60.20 122 ASP A N 1
ATOM 862 C CA . ASP A 1 122 ? 36.239 45.997 80.252 1.00 58.88 122 ASP A CA 1
ATOM 863 C C . ASP A 1 122 ? 35.129 47.005 80.018 1.00 58.34 122 ASP A C 1
ATOM 864 O O . ASP A 1 122 ? 34.922 47.932 80.811 1.00 58.31 122 ASP A O 1
ATOM 869 N N . ARG A 1 123 ? 34.411 46.811 78.921 1.00 57.56 123 ARG A N 1
ATOM 870 C CA . ARG A 1 123 ? 33.309 47.691 78.559 1.00 56.52 123 ARG A CA 1
ATOM 871 C C . ARG A 1 123 ? 32.165 47.562 79.589 1.00 55.47 123 ARG A C 1
ATOM 872 O O . ARG A 1 123 ? 31.511 48.560 79.932 1.00 54.82 123 ARG A O 1
ATOM 880 N N . LEU A 1 124 ? 31.941 46.350 80.104 1.00 54.11 124 LEU A N 1
ATOM 881 C CA . LEU A 1 124 ? 30.896 46.131 81.105 1.00 51.92 124 LEU A CA 1
ATOM 882 C C . LEU A 1 124 ? 31.148 47.001 82.317 1.00 51.73 124 LEU A C 1
ATOM 883 O O . LEU A 1 124 ? 30.214 47.406 83.007 1.00 51.27 124 LEU A O 1
ATOM 888 N N . ASP A 1 125 ? 32.424 47.285 82.560 1.00 51.24 125 ASP A N 1
ATOM 889 C CA . ASP A 1 125 ? 32.830 48.101 83.687 1.00 50.23 125 ASP A CA 1
ATOM 890 C C . ASP A 1 125 ? 32.632 49.581 83.420 1.00 49.42 125 ASP A C 1
ATOM 891 O O . ASP A 1 125 ? 33.531 50.385 83.651 1.00 49.77 125 ASP A O 1
ATOM 896 N N . ALA A 1 126 ? 31.456 49.945 82.933 1.00 47.73 126 ALA A N 1
ATOM 897 C CA . ALA A 1 126 ? 31.161 51.342 82.657 1.00 45.55 126 ALA A CA 1
ATOM 898 C C . ALA A 1 126 ? 29.703 51.539 82.977 1.00 44.60 126 ALA A C 1
ATOM 899 O O . ALA A 1 126 ? 29.257 52.637 83.286 1.00 43.98 126 ALA A O 1
ATOM 901 N N . LEU A 1 127 ? 28.971 50.437 82.901 1.00 44.50 127 LEU A N 1
ATOM 902 C CA . LEU A 1 127 ? 27.550 50.432 83.169 1.00 44.06 127 LEU A CA 1
ATOM 903 C C . LEU A 1 127 ? 27.252 49.953 84.590 1.00 44.95 127 LEU A C 1
ATOM 904 O O . LEU A 1 127 ? 28.095 49.325 85.245 1.00 43.80 127 LEU A O 1
ATOM 909 N N . GLY A 1 128 ? 26.032 50.251 85.045 1.00 46.01 128 GLY A N 1
ATOM 910 C CA . GLY A 1 128 ? 25.584 49.861 86.369 1.00 45.61 128 GLY A CA 1
ATOM 911 C C . GLY A 1 128 ? 25.827 50.923 87.429 1.00 46.73 128 GLY A C 1
ATOM 912 O O . GLY A 1 128 ? 26.403 51.982 87.157 1.00 44.35 128 GLY A O 1
ATOM 913 N N . ALA A 1 129 ? 25.389 50.628 88.650 1.00 47.54 129 ALA A N 1
ATOM 914 C CA . ALA A 1 129 ? 25.548 51.543 89.771 1.00 48.07 129 ALA A CA 1
ATOM 915 C C . ALA A 1 129 ? 26.857 52.344 89.684 1.00 48.83 129 ALA A C 1
ATOM 916 O O . ALA A 1 129 ? 26.833 53.582 89.658 1.00 48.08 129 ALA A O 1
ATOM 918 N N . ILE A 1 130 ? 27.985 51.630 89.636 1.00 48.24 130 ILE A N 1
ATOM 919 C CA . ILE A 1 130 ? 29.327 52.230 89.554 1.00 47.30 130 ILE A CA 1
ATOM 920 C C . ILE A 1 130 ? 29.369 53.329 88.473 1.00 47.59 130 ILE A C 1
ATOM 921 O O . ILE A 1 130 ? 29.910 54.427 88.685 1.00 44.81 130 ILE A O 1
ATOM 926 N N . GLY A 1 131 ? 28.805 53.002 87.307 1.00 45.61 131 GLY A N 1
ATOM 927 C CA . GLY A 1 131 ? 28.772 53.930 86.193 1.00 42.79 131 GLY A CA 1
ATOM 928 C C . GLY A 1 131 ? 28.065 55.184 86.639 1.00 42.69 131 GLY A C 1
ATOM 929 O O . GLY A 1 131 ? 28.633 56.273 86.607 1.00 44.79 131 GLY A O 1
ATOM 930 N N . ILE A 1 132 ? 26.814 55.024 87.052 1.00 39.40 132 ILE A N 1
ATOM 931 C CA . ILE A 1 132 ? 26.030 56.134 87.548 1.00 36.25 132 ILE A CA 1
ATOM 932 C C . ILE A 1 132 ? 26.952 56.971 88.421 1.00 34.92 132 ILE A C 1
ATOM 933 O O . ILE A 1 132 ? 27.177 58.146 88.147 1.00 33.86 132 ILE A O 1
ATOM 938 N N . ALA A 1 133 ? 27.519 56.356 89.450 1.00 34.40 133 ALA A N 1
ATOM 939 C CA . ALA A 1 133 ? 28.409 57.091 90.334 1.00 34.98 133 ALA A CA 1
ATOM 940 C C . ALA A 1 133 ? 29.565 57.665 89.570 1.00 35.23 133 ALA A C 1
ATOM 941 O O . ALA A 1 133 ? 29.783 58.866 89.593 1.00 36.54 133 ALA A O 1
ATOM 943 N N . ARG A 1 134 ? 30.317 56.829 88.876 1.00 37.81 134 ARG A N 1
ATOM 944 C CA . ARG A 1 134 ? 31.453 57.379 88.162 1.00 40.15 134 ARG A CA 1
ATOM 945 C C . ARG A 1 134 ? 31.059 58.655 87.445 1.00 40.66 134 ARG A C 1
ATOM 946 O O . ARG A 1 134 ? 31.816 59.617 87.417 1.00 41.81 134 ARG A O 1
ATOM 954 N N . THR A 1 135 ? 29.847 58.671 86.908 1.00 42.14 135 THR A N 1
ATOM 955 C CA . THR A 1 135 ? 29.369 59.829 86.170 1.00 45.26 135 THR A CA 1
ATOM 956 C C . THR A 1 135 ? 29.187 61.097 87.012 1.00 45.20 135 THR A C 1
ATOM 957 O O . THR A 1 135 ? 29.945 62.055 86.863 1.00 45.50 135 THR A O 1
ATOM 961 N N . PHE A 1 136 ? 28.190 61.126 87.881 1.00 45.77 136 PHE A N 1
ATOM 962 C CA . PHE A 1 136 ? 27.988 62.308 88.704 1.00 46.48 136 PHE A CA 1
ATOM 963 C C . PHE A 1 136 ? 29.284 62.731 89.370 1.00 47.76 136 PHE A C 1
ATOM 964 O O . PHE A 1 136 ? 29.530 63.929 89.577 1.00 48.36 136 PHE A O 1
ATOM 972 N N . ALA A 1 137 ? 30.119 61.743 89.688 1.00 49.37 137 ALA A N 1
ATOM 973 C CA . ALA A 1 137 ? 31.420 61.968 90.324 1.00 51.50 137 ALA A CA 1
ATOM 974 C C . ALA A 1 137 ? 32.296 62.790 89.398 1.00 53.58 137 ALA A C 1
ATOM 975 O O . ALA A 1 137 ? 32.780 63.855 89.764 1.00 52.21 137 ALA A O 1
ATOM 977 N N . TYR A 1 138 ? 32.506 62.264 88.196 1.00 56.04 138 TYR A N 1
ATOM 978 C CA . TYR A 1 138 ? 33.296 62.949 87.197 1.00 59.10 138 TYR A CA 1
ATOM 979 C C . TYR A 1 138 ? 32.643 64.314 86.928 1.00 59.88 138 TYR A C 1
ATOM 980 O O . TYR A 1 138 ? 33.323 65.311 86.634 1.00 60.01 138 TYR A O 1
ATOM 989 N N . GLY A 1 139 ? 31.315 64.348 87.042 1.00 59.18 139 GLY A N 1
ATOM 990 C CA . GLY A 1 139 ? 30.574 65.580 86.835 1.00 58.31 139 GLY A CA 1
ATOM 991 C C . GLY A 1 139 ? 30.938 66.600 87.894 1.00 58.19 139 GLY A C 1
ATOM 992 O O . GLY A 1 139 ? 31.200 67.763 87.589 1.00 57.28 139 GLY A O 1
ATOM 993 N N . GLY A 1 140 ? 30.954 66.162 89.147 1.00 57.97 140 GLY A N 1
ATOM 994 C CA . GLY A 1 140 ? 31.320 67.059 90.225 1.00 59.09 140 GLY A CA 1
ATOM 995 C C . GLY A 1 140 ? 32.691 67.676 90.016 1.00 59.07 140 GLY A C 1
ATOM 996 O O . GLY A 1 140 ? 32.855 68.892 90.126 1.00 58.89 140 GLY A O 1
ATOM 997 N N . ALA A 1 141 ? 33.676 66.832 89.716 1.00 59.75 141 ALA A N 1
ATOM 998 C CA . ALA A 1 141 ? 35.040 67.285 89.475 1.00 59.39 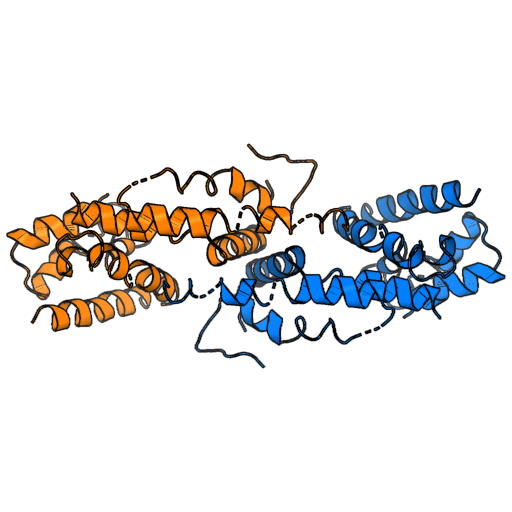141 ALA A CA 1
ATOM 999 C C . ALA A 1 141 ? 35.054 68.246 88.297 1.00 59.87 141 ALA A C 1
ATOM 1000 O O . ALA A 1 141 ? 35.524 69.372 88.414 1.00 60.06 141 ALA A O 1
ATOM 1002 N N . LYS A 1 142 ? 34.525 67.816 87.160 1.00 60.87 142 LYS A N 1
ATOM 1003 C CA . LYS A 1 142 ? 34.502 68.689 85.998 1.00 63.21 142 LYS A CA 1
ATOM 1004 C C . LYS A 1 142 ? 33.667 69.967 86.157 1.00 64.39 142 LYS A C 1
ATOM 1005 O O . LYS A 1 142 ? 33.684 70.831 85.279 1.00 65.23 142 LYS A O 1
ATOM 1011 N N . GLY A 1 143 ? 32.942 70.087 87.269 1.00 64.77 143 GLY A N 1
ATOM 1012 C CA . GLY A 1 143 ? 32.127 71.270 87.518 1.00 63.40 143 GLY A CA 1
ATOM 1013 C C . GLY A 1 143 ? 30.912 71.412 86.614 1.00 62.51 143 GLY A C 1
ATOM 1014 O O . GLY A 1 143 ? 30.876 72.271 85.729 1.00 61.96 143 GLY A O 1
ATOM 1015 N N . ARG A 1 144 ? 29.906 70.577 86.851 1.00 61.37 144 ARG A N 1
ATOM 1016 C CA . ARG A 1 144 ? 28.688 70.591 86.062 1.00 59.78 144 ARG A CA 1
ATOM 1017 C C . ARG A 1 144 ? 27.506 70.184 86.915 1.00 60.00 144 ARG A C 1
ATOM 1018 O O . ARG A 1 144 ? 27.665 69.610 87.994 1.00 58.78 144 ARG A O 1
ATOM 1026 N N . LEU A 1 145 ? 26.314 70.476 86.425 1.00 61.31 145 LEU A N 1
ATOM 1027 C CA . LEU A 1 145 ? 25.110 70.106 87.150 1.00 64.02 145 LEU A CA 1
ATOM 1028 C C . LEU A 1 145 ? 24.887 68.610 86.946 1.00 65.18 145 LEU A C 1
ATOM 1029 O O . LEU A 1 145 ? 25.684 67.932 86.290 1.00 63.31 145 LEU A O 1
ATOM 1042 N N . TYR A 1 147 ? 21.479 67.394 86.265 1.00 76.90 147 TYR A N 1
ATOM 1043 C CA . TYR A 1 147 ? 20.418 67.407 85.267 1.00 78.24 147 TYR A CA 1
ATOM 1044 C C . TYR A 1 147 ? 20.000 68.839 84.996 1.00 79.71 147 TYR A C 1
ATOM 1045 O O . TYR A 1 147 ? 20.149 69.714 85.852 1.00 79.31 147 TYR A O 1
ATOM 1054 N N . ASP A 1 148 ? 19.460 69.062 83.802 1.00 81.42 148 ASP A N 1
ATOM 1055 C CA . ASP A 1 148 ? 18.997 70.379 83.392 1.00 83.23 148 ASP A CA 1
ATOM 1056 C C . ASP A 1 148 ? 18.013 70.223 82.232 1.00 84.70 148 ASP A C 1
ATOM 1057 O O . ASP A 1 148 ? 18.398 69.784 81.155 1.00 86.95 148 ASP A O 1
ATOM 1062 N N . PRO A 1 149 ? 16.734 70.583 82.436 1.00 85.17 149 PRO A N 1
ATOM 1063 C CA . PRO A 1 149 ? 15.697 70.480 81.402 1.00 84.60 149 PRO A CA 1
ATOM 1064 C C . PRO A 1 149 ? 15.891 71.442 80.222 1.00 84.90 149 PRO A C 1
ATOM 1065 O O . PRO A 1 149 ? 15.166 71.378 79.236 1.00 85.02 149 PRO A O 1
ATOM 1069 N N . THR A 1 150 ? 16.868 72.335 80.336 1.00 85.31 150 THR A N 1
ATOM 1070 C CA . THR A 1 150 ? 17.176 73.303 79.282 1.00 85.85 150 THR A CA 1
ATOM 1071 C C . THR A 1 150 ? 18.192 72.692 78.299 1.00 86.98 150 THR A C 1
ATOM 1072 O O . THR A 1 150 ? 18.404 73.206 77.192 1.00 86.20 150 THR A O 1
ATOM 1076 N N . ILE A 1 151 ? 18.822 71.597 78.726 1.00 87.35 151 ILE A N 1
ATOM 1077 C CA . ILE A 1 151 ? 19.818 70.889 77.926 1.00 88.07 151 ILE A CA 1
ATOM 1078 C C . ILE A 1 151 ? 19.433 69.413 77.779 1.00 88.78 151 ILE A C 1
ATOM 1079 O O . ILE A 1 151 ? 19.907 68.559 78.522 1.00 87.07 151 ILE A O 1
ATOM 1084 N N . PRO A 1 152 ? 18.571 69.097 76.799 1.00 90.99 152 PRO A N 1
ATOM 1085 C CA . PRO A 1 152 ? 18.126 67.720 76.565 1.00 91.83 152 PRO A CA 1
ATOM 1086 C C . PRO A 1 152 ? 19.251 66.833 76.044 1.00 92.62 152 PRO A C 1
ATOM 1087 O O . PRO A 1 152 ? 20.301 67.323 75.631 1.00 92.86 152 PRO A O 1
ATOM 1091 N N . PRO A 1 153 ? 19.041 65.508 76.056 1.00 93.62 153 PRO A N 1
ATOM 1092 C CA . PRO A 1 153 ? 20.057 64.560 75.576 1.00 94.13 153 PRO A CA 1
ATOM 1093 C C . PRO A 1 153 ? 20.396 64.679 74.071 1.00 93.96 153 PRO A C 1
ATOM 1094 O O . PRO A 1 153 ? 19.637 65.261 73.293 1.00 93.11 153 PRO A O 1
ATOM 1098 N N . ARG A 1 154 ? 21.545 64.126 73.681 1.00 93.44 154 ARG A N 1
ATOM 1099 C CA . ARG A 1 154 ? 22.004 64.152 72.292 1.00 92.49 154 ARG A CA 1
ATOM 1100 C C . ARG A 1 154 ? 22.469 62.757 71.847 1.00 92.25 154 ARG A C 1
ATOM 1101 O O . ARG A 1 154 ? 22.000 62.210 70.846 1.00 91.34 154 ARG A O 1
ATOM 1109 N N . ASP A 1 167 ? 25.813 70.869 79.364 1.00 75.03 167 ASP A N 1
ATOM 1110 C CA . ASP A 1 167 ? 26.285 69.495 79.326 1.00 74.65 167 ASP A CA 1
ATOM 1111 C C . ASP A 1 167 ? 26.305 68.926 80.748 1.00 73.03 167 ASP A C 1
ATOM 1112 O O . ASP A 1 167 ? 27.348 68.907 81.410 1.00 72.46 167 ASP A O 1
ATOM 1117 N N . PRO A 1 168 ? 25.133 68.470 81.237 1.00 70.89 168 PRO A N 1
ATOM 1118 C CA . PRO A 1 168 ? 24.956 67.895 82.571 1.00 68.45 168 PRO A CA 1
ATOM 1119 C C . PRO A 1 168 ? 25.338 66.415 82.633 1.00 66.46 168 PRO A C 1
ATOM 1120 O O . PRO A 1 168 ? 25.385 65.730 81.612 1.00 64.86 168 PRO A O 1
ATOM 1124 N N . SER A 1 169 ? 25.580 65.930 83.845 1.00 65.69 169 SER A N 1
ATOM 1125 C CA . SER A 1 169 ? 25.974 64.544 84.059 1.00 63.57 169 SER A CA 1
ATOM 1126 C C . SER A 1 169 ? 24.942 63.517 83.655 1.00 61.33 169 SER A C 1
ATOM 1127 O O . SER A 1 169 ? 25.295 62.457 83.165 1.00 60.74 169 SER A O 1
ATOM 1130 N N . LEU A 1 170 ? 23.669 63.812 83.867 1.00 60.48 170 LEU A N 1
ATOM 1131 C CA . LEU A 1 170 ? 22.634 62.847 83.526 1.00 60.66 170 LEU A CA 1
ATOM 1132 C C . LEU A 1 170 ? 22.572 62.569 82.041 1.00 62.78 170 LEU A C 1
ATOM 1133 O O . LEU A 1 170 ? 22.270 61.449 81.626 1.00 63.65 170 LEU A O 1
ATOM 1138 N N . ASN A 1 171 ? 22.853 63.581 81.233 1.00 65.04 171 ASN A N 1
ATOM 1139 C CA . ASN A 1 171 ? 22.804 63.400 79.788 1.00 68.04 171 ASN A CA 1
ATOM 1140 C C . ASN A 1 171 ? 23.843 62.391 79.307 1.00 68.57 171 ASN A C 1
ATOM 1141 O O . ASN A 1 171 ? 23.561 61.572 78.429 1.00 68.23 171 ASN A O 1
ATOM 1146 N N . HIS A 1 172 ? 25.035 62.439 79.893 1.00 70.13 172 HIS A N 1
ATOM 1147 C CA . HIS A 1 172 ? 26.110 61.520 79.522 1.00 71.32 172 HIS A CA 1
ATOM 1148 C C . HIS A 1 172 ? 25.586 60.082 79.403 1.00 70.80 172 HIS A C 1
ATOM 1149 O O . HIS A 1 172 ? 26.102 59.288 78.615 1.00 71.74 172 HIS A O 1
ATOM 1156 N N . PHE A 1 173 ? 24.553 59.744 80.166 1.00 69.09 173 PHE A N 1
ATOM 1157 C CA . PHE A 1 173 ? 24.028 58.394 80.098 1.00 68.29 173 PHE A CA 1
ATOM 1158 C C . PHE A 1 173 ? 23.559 58.061 78.692 1.00 68.86 173 PHE A C 1
ATOM 1159 O O . PHE A 1 173 ? 24.103 57.158 78.045 1.00 67.05 173 PHE A O 1
ATOM 1167 N N . TYR A 1 174 ? 22.558 58.793 78.211 1.00 70.58 174 TYR A N 1
ATOM 1168 C CA . TYR A 1 174 ? 22.034 58.573 76.865 1.00 71.24 174 TYR A CA 1
ATOM 1169 C C . TYR A 1 174 ? 23.142 58.810 75.855 1.00 73.12 174 TYR A C 1
ATOM 1170 O O . TYR A 1 174 ? 23.262 58.079 74.869 1.00 72.70 174 TYR A O 1
ATOM 1179 N N . GLU A 1 175 ? 23.950 59.835 76.124 1.00 74.26 175 GLU A N 1
ATOM 1180 C CA . GLU A 1 175 ? 25.058 60.216 75.260 1.00 75.71 175 GLU A CA 1
ATOM 1181 C C . GLU A 1 175 ? 25.911 59.044 74.797 1.00 76.05 175 GLU A C 1
ATOM 1182 O O . GLU A 1 175 ? 25.898 58.682 73.621 1.00 76.81 175 GLU A O 1
ATOM 1188 N N . LYS A 1 176 ? 26.655 58.448 75.722 1.00 76.42 176 LYS A N 1
ATOM 1189 C CA . LYS A 1 176 ? 27.532 57.350 75.359 1.00 76.38 176 LYS A CA 1
ATOM 1190 C C . LYS A 1 176 ? 27.648 56.273 76.427 1.00 76.16 176 LYS A C 1
ATOM 1191 O O . LYS A 1 176 ? 28.753 55.851 76.753 1.00 77.18 176 LYS A O 1
ATOM 1197 N N . LEU A 1 177 ? 26.518 55.823 76.968 1.00 75.50 177 LEU A N 1
ATOM 1198 C CA . LEU A 1 177 ? 26.539 54.776 77.991 1.00 74.89 177 LEU A CA 1
ATOM 1199 C C . LEU A 1 177 ? 25.440 53.736 77.802 1.00 74.98 177 LEU A C 1
ATOM 1200 O O . LEU A 1 177 ? 25.714 52.540 77.781 1.00 75.16 177 LEU A O 1
ATOM 1205 N N . LEU A 1 178 ? 24.198 54.185 77.671 1.00 75.08 178 LEU A N 1
ATOM 1206 C CA . LEU A 1 178 ? 23.106 53.247 77.485 1.00 75.73 178 LEU A CA 1
ATOM 1207 C C . LEU A 1 178 ? 23.277 52.463 76.188 1.00 77.01 178 LEU A C 1
ATOM 1208 O O . LEU A 1 178 ? 22.705 51.387 76.029 1.00 77.80 178 LEU A O 1
ATOM 1213 N N . LYS A 1 179 ? 24.073 52.999 75.265 1.00 77.77 179 LYS A N 1
ATOM 1214 C CA . LYS A 1 179 ? 24.306 52.339 73.984 1.00 78.05 179 LYS A CA 1
ATOM 1215 C C . LYS A 1 179 ? 25.561 51.460 73.999 1.00 78.51 179 LYS A C 1
ATOM 1216 O O . LYS A 1 179 ? 26.146 51.188 72.946 1.00 79.11 179 LYS A O 1
ATOM 1222 N N . LEU A 1 180 ? 25.965 51.013 75.191 1.00 78.30 180 LEU A N 1
ATOM 1223 C CA . LEU A 1 180 ? 27.146 50.161 75.354 1.00 76.34 180 LEU A CA 1
ATOM 1224 C C . LEU A 1 180 ? 26.802 48.696 75.438 1.00 75.62 180 LEU A C 1
ATOM 1225 O O . LEU A 1 180 ? 27.647 47.852 75.173 1.00 76.79 180 LEU A O 1
ATOM 1230 N N . LYS A 1 181 ? 25.565 48.401 75.817 1.00 74.92 181 LYS A N 1
ATOM 1231 C CA . LYS A 1 181 ? 25.100 47.024 75.925 1.00 73.93 181 LYS A CA 1
ATOM 1232 C C . LYS A 1 181 ? 24.877 46.409 74.551 1.00 73.05 181 LYS A C 1
ATOM 1233 O O . LYS A 1 181 ? 24.561 45.229 74.426 1.00 71.78 181 LYS A O 1
ATOM 1239 N N . ASP A 1 182 ? 25.049 47.219 73.517 1.00 74.29 182 ASP A N 1
ATOM 1240 C CA . ASP A 1 182 ? 24.861 46.747 72.151 1.00 75.68 182 ASP A CA 1
ATOM 1241 C C . ASP A 1 182 ? 26.196 46.398 71.496 1.00 75.38 182 ASP A C 1
ATOM 1242 O O . ASP A 1 182 ? 26.224 45.857 70.397 1.00 74.67 182 ASP A O 1
ATOM 1247 N N . LEU A 1 183 ? 27.293 46.702 72.186 1.00 75.46 183 LEU A N 1
ATOM 1248 C CA . LEU A 1 183 ? 28.637 46.431 71.682 1.00 75.33 183 LEU A CA 1
ATOM 1249 C C . LEU A 1 183 ? 29.280 45.222 72.366 1.00 76.10 183 LEU A C 1
ATOM 1250 O O . LEU A 1 183 ? 30.450 44.903 72.138 1.00 75.33 183 LEU A O 1
ATOM 1263 N N . ASN A 1 185 ? 30.233 41.456 73.025 1.00 75.64 185 ASN A N 1
ATOM 1264 C CA . ASN A 1 185 ? 30.505 40.337 72.118 1.00 72.79 185 ASN A CA 1
ATOM 1265 C C . ASN A 1 185 ? 29.903 39.005 72.539 1.00 71.82 185 ASN A C 1
ATOM 1266 O O . ASN A 1 185 ? 28.912 38.584 71.968 1.00 72.35 185 ASN A O 1
ATOM 1271 N N . THR A 1 186 ? 30.508 38.335 73.522 1.00 72.11 186 THR A N 1
ATOM 1272 C CA . THR A 1 186 ? 30.001 37.031 73.968 1.00 72.31 186 THR A CA 1
ATOM 1273 C C . THR A 1 186 ? 28.644 37.151 74.638 1.00 74.06 186 THR A C 1
ATOM 1274 O O . THR A 1 186 ? 28.168 38.248 74.934 1.00 73.83 186 THR A O 1
ATOM 1278 N N . ASN A 1 187 ? 28.035 36.000 74.900 1.00 75.92 187 ASN A N 1
ATOM 1279 C CA . ASN A 1 187 ? 26.725 35.951 75.532 1.00 76.49 187 ASN A CA 1
ATOM 1280 C C . ASN A 1 187 ? 26.753 36.396 76.991 1.00 76.55 187 ASN A C 1
ATOM 1281 O O . ASN A 1 187 ? 26.038 37.320 77.354 1.00 77.17 187 ASN A O 1
ATOM 1286 N N . ALA A 1 188 ? 27.562 35.732 77.821 1.00 75.68 188 ALA A N 1
ATOM 1287 C CA . ALA A 1 188 ? 27.640 36.065 79.245 1.00 75.21 188 ALA A CA 1
ATOM 1288 C C . ALA A 1 188 ? 27.756 37.573 79.469 1.00 75.67 188 ALA A C 1
ATOM 1289 O O . ALA A 1 188 ? 27.107 38.136 80.365 1.00 75.46 188 ALA A O 1
ATOM 1291 N N . ALA A 1 189 ? 28.584 38.217 78.646 1.00 75.41 189 ALA A N 1
ATOM 1292 C CA . ALA A 1 189 ? 28.792 39.665 78.705 1.00 74.71 189 ALA A CA 1
ATOM 1293 C C . ALA A 1 189 ? 27.487 40.359 78.336 1.00 74.26 189 ALA A C 1
ATOM 1294 O O . ALA A 1 189 ? 27.053 41.280 79.023 1.00 73.63 189 ALA A O 1
ATOM 1296 N N . LYS A 1 190 ? 26.869 39.920 77.242 1.00 74.36 190 LYS A N 1
ATOM 1297 C CA . LYS A 1 190 ? 25.608 40.508 76.824 1.00 74.67 190 LYS A CA 1
ATOM 1298 C C . LYS A 1 190 ? 24.570 40.349 77.928 1.00 75.01 190 LYS A C 1
ATOM 1299 O O . LYS A 1 190 ? 23.831 41.281 78.231 1.00 75.26 190 LYS A O 1
ATOM 1305 N N . GLN A 1 191 ? 24.513 39.170 78.537 1.00 75.89 191 GLN A N 1
ATOM 1306 C CA . GLN A 1 191 ? 23.547 38.934 79.597 1.00 76.18 191 GLN A CA 1
ATOM 1307 C C . GLN A 1 191 ? 23.737 39.951 80.701 1.00 74.48 191 GLN A C 1
ATOM 1308 O O . GLN A 1 191 ? 22.874 40.789 80.952 1.00 72.86 191 GLN A O 1
ATOM 1314 N N . GLU A 1 192 ? 24.876 39.865 81.368 1.00 73.40 192 GLU A N 1
ATOM 1315 C CA . GLU A 1 192 ? 25.179 40.791 82.439 1.00 73.33 192 GLU A CA 1
ATOM 1316 C C . GLU A 1 192 ? 24.836 42.222 82.014 1.00 72.83 192 GLU A C 1
ATOM 1317 O O . GLU A 1 192 ? 24.169 42.947 82.753 1.00 73.68 192 GLU A O 1
ATOM 1323 N N . ALA A 1 193 ? 25.279 42.608 80.815 1.00 71.50 193 ALA A N 1
ATOM 1324 C CA . ALA A 1 193 ? 25.059 43.951 80.268 1.00 68.92 193 ALA A CA 1
ATOM 1325 C C . ALA A 1 193 ? 23.603 44.386 80.271 1.00 68.50 193 ALA A C 1
ATOM 1326 O O . ALA A 1 193 ? 23.292 45.536 80.580 1.00 68.09 193 ALA A O 1
ATOM 1328 N N . GLU A 1 194 ? 22.715 43.468 79.904 1.00 67.87 194 GLU A N 1
ATOM 1329 C CA . GLU A 1 194 ? 21.293 43.756 79.898 1.00 66.46 194 GLU A CA 1
ATOM 1330 C C . GLU A 1 194 ? 20.845 44.035 81.323 1.00 64.80 194 GLU A C 1
ATOM 1331 O O . GLU A 1 194 ? 20.080 44.954 81.567 1.00 65.66 194 GLU A O 1
ATOM 1337 N N . VAL A 1 195 ? 21.334 43.249 82.272 1.00 63.03 195 VAL A N 1
ATOM 1338 C CA . VAL A 1 195 ? 20.939 43.449 83.650 1.00 59.68 195 VAL A CA 1
ATOM 1339 C C . VAL A 1 195 ? 21.485 44.783 84.126 1.00 59.89 195 VAL A C 1
ATOM 1340 O O . VAL A 1 195 ? 20.764 45.558 84.756 1.00 60.97 195 VAL A O 1
ATOM 1344 N N . ARG A 1 196 ? 22.751 45.057 83.818 1.00 59.61 196 ARG A N 1
ATOM 1345 C CA . ARG A 1 196 ? 23.391 46.319 84.223 1.00 60.56 196 ARG A CA 1
ATOM 1346 C C . ARG A 1 196 ? 22.696 47.516 83.569 1.00 62.73 196 ARG A C 1
ATOM 1347 O O . ARG A 1 196 ? 22.392 48.521 84.237 1.00 63.28 196 ARG A O 1
ATOM 1355 N N . HIS A 1 197 ? 22.480 47.400 82.253 1.00 63.26 197 HIS A N 1
ATOM 1356 C CA . HIS A 1 197 ? 21.842 48.447 81.453 1.00 62.92 197 HIS A CA 1
ATOM 1357 C C . HIS A 1 197 ? 20.461 48.771 81.995 1.00 62.69 197 HIS A C 1
ATOM 1358 O O . HIS A 1 197 ? 20.097 49.935 82.154 1.00 62.26 197 HIS A O 1
ATOM 1365 N N . ARG A 1 198 ? 19.705 47.723 82.290 1.00 63.19 198 ARG A N 1
ATOM 1366 C CA . ARG A 1 198 ? 18.362 47.867 82.813 1.00 64.11 198 ARG A CA 1
ATOM 1367 C C . ARG A 1 198 ? 18.372 48.754 84.046 1.00 65.67 198 ARG A C 1
ATOM 1368 O O . ARG A 1 198 ? 17.533 49.647 84.160 1.00 66.28 198 ARG A O 1
ATOM 1376 N N . TYR A 1 199 ? 19.321 48.517 84.958 1.00 66.80 199 TYR A N 1
ATOM 1377 C CA . TYR A 1 199 ? 19.414 49.291 86.200 1.00 68.41 199 TYR A CA 1
ATOM 1378 C C . TYR A 1 199 ? 19.596 50.794 85.951 1.00 70.32 199 TYR A C 1
ATOM 1379 O O . TYR A 1 199 ? 18.955 51.614 86.610 1.00 70.72 199 TYR A O 1
ATOM 1396 N N . GLU A 1 201 ? 18.560 52.325 83.474 1.00 75.72 201 GLU A N 1
ATOM 1397 C CA . GLU A 1 201 ? 17.276 52.775 82.930 1.00 76.94 201 GLU A CA 1
ATOM 1398 C C . GLU A 1 201 ? 16.309 53.085 84.072 1.00 76.91 201 GLU A C 1
ATOM 1399 O O . GLU A 1 201 ? 15.797 54.206 84.179 1.00 78.29 201 GLU A O 1
ATOM 1405 N N . GLN A 1 202 ? 16.072 52.085 84.918 1.00 75.22 202 GLN A N 1
ATOM 1406 C CA . GLN A 1 202 ? 15.185 52.208 86.070 1.00 73.35 202 GLN A CA 1
ATOM 1407 C C . GLN A 1 202 ? 15.658 53.328 86.982 1.00 71.78 202 GLN A C 1
ATOM 1408 O O . GLN A 1 202 ? 14.843 54.035 87.572 1.00 72.11 202 GLN A O 1
ATOM 1414 N N . PHE A 1 203 ? 16.973 53.482 87.107 1.00 69.45 203 PHE A N 1
ATOM 1415 C CA . PHE A 1 203 ? 17.526 54.547 87.941 1.00 68.04 203 PHE A CA 1
ATOM 1416 C C . PHE A 1 203 ? 17.067 55.913 87.416 1.00 68.43 203 PHE A C 1
ATOM 1417 O O . PHE A 1 203 ? 16.410 56.669 88.137 1.00 68.35 203 PHE A O 1
ATOM 1425 N N . ILE A 1 204 ? 17.410 56.218 86.161 1.00 68.20 204 ILE A N 1
ATOM 1426 C CA . ILE A 1 204 ? 17.029 57.483 85.536 1.00 67.52 204 ILE A CA 1
ATOM 1427 C C . ILE A 1 204 ? 15.503 57.620 85.562 1.00 67.97 204 ILE A C 1
ATOM 1428 O O . ILE A 1 204 ? 14.956 58.705 85.339 1.00 68.79 204 ILE A O 1
ATOM 1433 N N . GLU A 1 205 ? 14.821 56.519 85.863 1.00 67.10 205 GLU A N 1
ATOM 1434 C CA . GLU A 1 205 ? 13.370 56.527 85.943 1.00 66.69 205 GLU A CA 1
ATOM 1435 C C . GLU A 1 205 ? 12.966 56.952 87.340 1.00 65.58 205 GLU A C 1
ATOM 1436 O O . GLU A 1 205 ? 11.959 57.631 87.523 1.00 68.90 205 GLU A O 1
ATOM 1442 N N . GLN A 1 206 ? 13.746 56.542 88.331 1.00 62.02 206 GLN A N 1
ATOM 1443 C CA . GLN A 1 206 ? 13.447 56.914 89.698 1.00 58.05 206 GLN A CA 1
ATOM 1444 C C . GLN A 1 206 ? 14.009 58.292 89.917 1.00 57.05 206 GLN A C 1
ATOM 1445 O O . GLN A 1 206 ? 13.497 59.054 90.717 1.00 56.80 206 GLN A O 1
ATOM 1451 N N . PHE A 1 207 ? 15.078 58.613 89.207 1.00 56.92 207 PHE A N 1
ATOM 1452 C CA . PHE A 1 207 ? 15.687 59.919 89.362 1.00 57.13 207 PHE A CA 1
ATOM 1453 C C . PHE A 1 207 ? 14.760 60.998 88.875 1.00 59.67 207 PHE A C 1
ATOM 1454 O O . PHE A 1 207 ? 14.610 62.020 89.525 1.00 60.53 207 PHE A O 1
ATOM 1470 N N . LYS A 1 209 ? 11.299 61.017 88.370 1.00 66.99 209 LYS A N 1
ATOM 1471 C CA . LYS A 1 209 ? 10.101 61.183 89.163 1.00 67.08 209 LYS A CA 1
ATOM 1472 C C . LYS A 1 209 ? 10.442 62.065 90.363 1.00 67.63 209 LYS A C 1
ATOM 1473 O O . LYS A 1 209 ? 9.660 62.929 90.753 1.00 68.29 209 LYS A O 1
ATOM 1479 N N . GLU A 1 210 ? 11.619 61.861 90.943 1.00 67.64 210 GLU A N 1
ATOM 1480 C CA . GLU A 1 210 ? 12.026 62.665 92.086 1.00 67.63 210 GLU A CA 1
ATOM 1481 C C . GLU A 1 210 ? 12.238 64.102 91.643 1.00 67.64 210 GLU A C 1
ATOM 1482 O O . GLU A 1 210 ? 11.858 65.035 92.344 1.00 68.55 210 GLU A O 1
ATOM 1488 N N . TRP A 1 211 ? 12.824 64.277 90.466 1.00 67.75 211 TRP A N 1
ATOM 1489 C CA . TRP A 1 211 ? 13.089 65.613 89.942 1.00 68.73 211 TRP A CA 1
ATOM 1490 C C . TRP A 1 211 ? 11.819 66.456 89.872 1.00 71.34 211 TRP A C 1
ATOM 1491 O O . TRP A 1 211 ? 11.869 67.687 89.964 1.00 72.36 211 TRP A O 1
ATOM 1502 N N . ASN A 1 212 ? 10.688 65.774 89.712 1.00 72.93 212 ASN A N 1
ATOM 1503 C CA . ASN A 1 212 ? 9.386 66.418 89.627 1.00 73.92 212 ASN A CA 1
ATOM 1504 C C . ASN A 1 212 ? 8.563 66.067 90.854 1.00 73.58 212 ASN A C 1
ATOM 1505 O O . ASN A 1 212 ? 7.333 66.089 90.820 1.00 73.75 212 ASN A O 1
ATOM 1510 N N . ALA A 1 213 ? 9.247 65.724 91.935 1.00 73.45 213 ALA A N 1
ATOM 1511 C CA . ALA A 1 213 ? 8.563 65.373 93.168 1.00 73.35 213 ALA A CA 1
ATOM 1512 C C . ALA A 1 213 ? 7.355 64.485 92.894 1.00 72.17 213 ALA A C 1
ATOM 1513 O O . ALA A 1 213 ? 6.223 64.953 92.952 1.00 71.56 213 ALA A O 1
ATOM 1515 N N . GLN A 1 214 ? 7.593 63.211 92.590 1.00 71.22 214 GLN A N 1
ATOM 1516 C CA . GLN A 1 214 ? 6.493 62.298 92.326 1.00 70.87 214 GLN A CA 1
ATOM 1517 C C . GLN A 1 214 ? 6.192 61.552 93.616 1.00 72.22 214 GLN A C 1
ATOM 1518 O O . GLN A 1 214 ? 5.205 61.922 94.309 1.00 72.70 214 GLN A O 1
ATOM 1524 N N . THR B 1 2 ? -5.604 87.565 94.983 1.00 68.56 2 THR B N 1
ATOM 1525 C CA . THR B 1 2 ? -5.744 86.255 95.675 1.00 69.76 2 THR B CA 1
ATOM 1526 C C . THR B 1 2 ? -4.398 85.673 96.123 1.00 70.14 2 THR B C 1
ATOM 1527 O O . THR B 1 2 ? -3.328 86.126 95.694 1.00 69.68 2 THR B O 1
ATOM 1531 N N . LYS B 1 3 ? -4.462 84.667 96.996 1.00 70.45 3 LYS B N 1
ATOM 1532 C CA . LYS B 1 3 ? -3.270 84.010 97.535 1.00 69.94 3 LYS B CA 1
ATOM 1533 C C . LYS B 1 3 ? -2.388 83.414 96.445 1.00 70.48 3 LYS B C 1
ATOM 1534 O O . LYS B 1 3 ? -1.182 83.653 96.426 1.00 70.00 3 LYS B O 1
ATOM 1540 N N . GLN B 1 4 ? -2.997 82.649 95.540 1.00 70.42 4 GLN B N 1
ATOM 1541 C CA . GLN B 1 4 ? -2.264 82.031 94.450 1.00 70.24 4 GLN B CA 1
ATOM 1542 C C . GLN B 1 4 ? -1.501 83.076 93.673 1.00 70.46 4 GLN B C 1
ATOM 1543 O O . GLN B 1 4 ? -0.444 82.796 93.119 1.00 69.86 4 GLN B O 1
ATOM 1549 N N . GLU B 1 5 ? -2.029 84.286 93.606 1.00 71.89 5 GLU B N 1
ATOM 1550 C CA . GLU B 1 5 ? -1.303 85.312 92.873 1.00 74.25 5 GLU B CA 1
ATOM 1551 C C . GLU B 1 5 ? -0.087 85.737 93.695 1.00 74.10 5 GLU B C 1
ATOM 1552 O O . GLU B 1 5 ? 0.878 86.276 93.161 1.00 73.64 5 GLU B O 1
ATOM 1558 N N . LYS B 1 6 ? -0.135 85.473 94.996 1.00 73.59 6 LYS B N 1
ATOM 1559 C CA . LYS B 1 6 ? 0.966 85.828 95.879 1.00 72.99 6 LYS B CA 1
ATOM 1560 C C . LYS B 1 6 ? 1.993 84.707 95.844 1.00 72.75 6 LYS B C 1
ATOM 1561 O O . LYS B 1 6 ? 3.180 84.930 95.581 1.00 71.77 6 LYS B O 1
ATOM 1567 N N . ILE B 1 7 ? 1.528 83.491 96.097 1.00 72.64 7 ILE B N 1
ATOM 1568 C CA . ILE B 1 7 ? 2.406 82.336 96.054 1.00 72.13 7 ILE B CA 1
ATOM 1569 C C . ILE B 1 7 ? 3.078 82.370 94.677 1.00 73.25 7 ILE B C 1
ATOM 1570 O O . ILE B 1 7 ? 4.167 81.839 94.509 1.00 74.18 7 ILE B O 1
ATOM 1575 N N . GLU B 1 8 ? 2.441 83.011 93.698 1.00 74.32 8 GLU B N 1
ATOM 1576 C CA . GLU B 1 8 ? 3.030 83.099 92.361 1.00 74.55 8 GLU B CA 1
ATOM 1577 C C . GLU B 1 8 ? 4.112 84.169 92.270 1.00 74.78 8 GLU B C 1
ATOM 1578 O O . GLU B 1 8 ? 5.204 83.910 91.767 1.00 75.93 8 GLU B O 1
ATOM 1584 N N . LYS B 1 9 ? 3.810 85.372 92.751 1.00 73.73 9 LYS B N 1
ATOM 1585 C CA . LYS B 1 9 ? 4.766 86.467 92.665 1.00 72.29 9 LYS B CA 1
ATOM 1586 C C . LYS B 1 9 ? 5.952 86.232 93.579 1.00 71.97 9 LYS B C 1
ATOM 1587 O O . LYS B 1 9 ? 7.044 86.767 93.362 1.00 70.76 9 LYS B O 1
ATOM 1593 N N . THR B 1 10 ? 5.723 85.422 94.607 1.00 71.73 10 THR B N 1
ATOM 1594 C CA . THR B 1 10 ? 6.760 85.078 95.567 1.00 71.33 10 THR B CA 1
ATOM 1595 C C . THR B 1 10 ? 7.742 84.119 94.834 1.00 70.47 10 THR B C 1
ATOM 1596 O O . THR B 1 10 ? 8.954 84.159 95.068 1.00 69.76 10 THR B O 1
ATOM 1600 N N . ILE B 1 11 ? 7.206 83.294 93.927 1.00 69.43 11 ILE B N 1
ATOM 1601 C CA . ILE B 1 11 ? 7.996 82.356 93.118 1.00 68.77 11 ILE B CA 1
ATOM 1602 C C . ILE B 1 11 ? 8.926 83.175 92.256 1.00 69.99 11 ILE B C 1
ATOM 1603 O O . ILE B 1 11 ? 9.944 82.691 91.759 1.00 70.40 11 ILE B O 1
ATOM 1608 N N . THR B 1 12 ? 8.552 84.426 92.057 1.00 71.91 12 THR B N 1
ATOM 1609 C CA . THR B 1 12 ? 9.372 85.296 91.264 1.00 74.30 12 THR B CA 1
ATOM 1610 C C . THR B 1 12 ? 10.348 85.958 92.207 1.00 75.03 12 THR B C 1
ATOM 1611 O O . THR B 1 12 ? 11.492 86.205 91.842 1.00 76.56 12 THR B O 1
ATOM 1615 N N . PHE B 1 13 ? 9.907 86.209 93.435 1.00 76.14 13 PHE B N 1
ATOM 1616 C CA . PHE B 1 13 ? 10.772 86.852 94.429 1.00 78.15 13 PHE B CA 1
ATOM 1617 C C . PHE B 1 13 ? 12.040 86.043 94.720 1.00 79.58 13 PHE B C 1
ATOM 1618 O O . PHE B 1 13 ? 13.135 86.604 94.842 1.00 79.70 13 PHE B O 1
ATOM 1626 N N . VAL B 1 14 ? 11.885 84.728 94.833 1.00 80.53 14 VAL B N 1
ATOM 1627 C CA . VAL B 1 14 ? 13.014 83.854 95.090 1.00 81.40 14 VAL B CA 1
ATOM 1628 C C . VAL B 1 14 ? 13.786 83.635 93.793 1.00 83.80 14 VAL B C 1
ATOM 1629 O O . VAL B 1 14 ? 15.007 83.718 93.771 1.00 84.85 14 VAL B O 1
ATOM 1633 N N . LYS B 1 15 ? 13.068 83.376 92.707 1.00 86.69 15 LYS B N 1
ATOM 1634 C CA . LYS B 1 15 ? 13.707 83.149 91.417 1.00 89.74 15 LYS B CA 1
ATOM 1635 C C . LYS B 1 15 ? 14.664 84.277 91.040 1.00 92.43 15 LYS B C 1
ATOM 1636 O O . LYS B 1 15 ? 15.668 84.051 90.361 1.00 92.86 15 LYS B O 1
ATOM 1642 N N . HIS B 1 16 ? 14.353 85.486 91.499 1.00 95.35 16 HIS B N 1
ATOM 1643 C CA . HIS B 1 16 ? 15.170 86.657 91.211 1.00 98.63 16 HIS B CA 1
ATOM 1644 C C . HIS B 1 16 ? 16.356 86.803 92.156 1.00 98.79 16 HIS B C 1
ATOM 1645 O O . HIS B 1 16 ? 17.508 86.811 91.722 1.00 98.81 16 HIS B O 1
ATOM 1652 N N . ILE B 1 17 ? 16.072 86.920 93.447 1.00 99.17 17 ILE B N 1
ATOM 1653 C CA . ILE B 1 17 ? 17.129 87.080 94.437 1.00 99.77 17 ILE B CA 1
ATOM 1654 C C . ILE B 1 17 ? 18.245 86.053 94.236 1.00 100.19 17 ILE B C 1
ATOM 1655 O O . ILE B 1 17 ? 19.389 86.290 94.614 1.00 100.77 17 ILE B O 1
ATOM 1660 N N . LEU B 1 18 ? 17.909 84.916 93.633 1.00 100.53 18 LEU B N 1
ATOM 1661 C CA . LEU B 1 18 ? 18.892 83.868 93.378 1.00 100.55 18 LEU B CA 1
ATOM 1662 C C . LEU B 1 18 ? 19.786 84.256 92.209 1.00 101.33 18 LEU B C 1
ATOM 1663 O O . LEU B 1 18 ? 20.774 83.584 91.922 1.00 102.04 18 LEU B O 1
ATOM 1668 N N . GLU B 1 19 ? 19.441 85.337 91.525 1.00 101.80 19 GLU B N 1
ATOM 1669 C CA . GLU B 1 19 ? 20.248 85.765 90.397 1.00 103.00 19 GLU B CA 1
ATOM 1670 C C . GLU B 1 19 ? 21.271 86.815 90.826 1.00 103.60 19 GLU B C 1
ATOM 1671 O O . GLU B 1 19 ? 22.414 86.806 90.366 1.00 103.59 19 GLU B O 1
ATOM 1677 N N . LYS B 1 20 ? 20.862 87.714 91.717 1.00 103.97 20 LYS B N 1
ATOM 1678 C CA . LYS B 1 20 ? 21.760 88.757 92.207 1.00 104.31 20 LYS B CA 1
ATOM 1679 C C . LYS B 1 20 ? 22.944 88.180 92.988 1.00 104.39 20 LYS B C 1
ATOM 1680 O O . LYS B 1 20 ? 23.698 88.924 93.621 1.00 104.74 20 LYS B O 1
ATOM 1686 N N . ASP B 1 21 ? 23.108 86.862 92.954 1.00 103.84 21 ASP B N 1
ATOM 1687 C CA . ASP B 1 21 ? 24.210 86.234 93.676 1.00 103.64 21 ASP B CA 1
ATOM 1688 C C . ASP B 1 21 ? 24.333 84.768 93.294 1.00 102.40 21 ASP B C 1
ATOM 1689 O O . ASP B 1 21 ? 24.368 84.428 92.106 1.00 101.58 21 ASP B O 1
ATOM 1694 N N . ALA B 1 22 ? 24.392 83.919 94.320 1.00 100.98 22 ALA B N 1
ATOM 1695 C CA . ALA B 1 22 ? 24.526 82.472 94.183 1.00 99.27 22 ALA B CA 1
ATOM 1696 C C . ALA B 1 22 ? 24.347 81.984 92.758 1.00 98.27 22 ALA B C 1
ATOM 1697 O O . ALA B 1 22 ? 25.250 82.104 91.921 1.00 97.48 22 ALA B O 1
ATOM 1699 N N . SER B 1 23 ? 23.169 81.436 92.490 1.00 97.26 23 SER B N 1
ATOM 1700 C CA . SER B 1 23 ? 22.848 80.915 91.170 1.00 96.10 23 SER B CA 1
ATOM 1701 C C . SER B 1 23 ? 21.384 80.542 91.056 1.00 93.57 23 SER B C 1
ATOM 1702 O O . SER B 1 23 ? 20.804 79.950 91.967 1.00 92.82 23 SER B O 1
ATOM 1705 N N . GLY B 1 24 ? 20.797 80.883 89.919 1.00 91.05 24 GLY B N 1
ATOM 1706 C CA . GLY B 1 24 ? 19.410 80.553 89.696 1.00 87.93 24 GLY B CA 1
ATOM 1707 C C . GLY B 1 24 ? 19.289 79.064 89.479 1.00 85.40 24 GLY B C 1
ATOM 1708 O O . GLY B 1 24 ? 18.338 78.589 88.854 1.00 85.23 24 GLY B O 1
ATOM 1709 N N . HIS B 1 25 ? 20.262 78.315 89.981 1.00 82.99 25 HIS B N 1
ATOM 1710 C CA . HIS B 1 25 ? 20.209 76.876 89.817 1.00 82.15 25 HIS B CA 1
ATOM 1711 C C . HIS B 1 25 ? 19.716 76.195 91.094 1.00 80.59 25 HIS B C 1
ATOM 1712 O O . HIS B 1 25 ? 19.213 75.069 91.048 1.00 79.83 25 HIS B O 1
ATOM 1719 N N . ASP B 1 26 ? 19.830 76.887 92.229 1.00 79.18 26 ASP B N 1
ATOM 1720 C CA . ASP B 1 26 ? 19.343 76.341 93.507 1.00 77.95 26 ASP B CA 1
ATOM 1721 C C . ASP B 1 26 ? 17.809 76.342 93.538 1.00 76.51 26 ASP B C 1
ATOM 1722 O O . ASP B 1 26 ? 17.203 75.905 94.514 1.00 76.54 26 ASP B O 1
ATOM 1727 N N . TRP B 1 27 ? 17.198 76.855 92.473 1.00 74.20 27 TRP B N 1
ATOM 1728 C CA . TRP B 1 27 ? 15.754 76.907 92.374 1.00 71.53 27 TRP B CA 1
ATOM 1729 C C . TRP B 1 27 ? 15.172 75.520 92.224 1.00 69.18 27 TRP B C 1
ATOM 1730 O O . TRP B 1 27 ? 14.220 75.158 92.918 1.00 70.37 27 TRP B O 1
ATOM 1741 N N . TYR B 1 28 ? 15.734 74.732 91.318 1.00 66.12 28 TYR B N 1
ATOM 1742 C CA . TYR B 1 28 ? 15.209 73.390 91.091 1.00 63.14 28 TYR B CA 1
ATOM 1743 C C . TYR B 1 28 ? 15.098 72.617 92.408 1.00 59.51 28 TYR B C 1
ATOM 1744 O O . TYR B 1 28 ? 14.296 71.699 92.511 1.00 58.55 28 TYR B O 1
ATOM 1753 N N . HIS B 1 29 ? 15.880 73.008 93.415 1.00 56.55 29 HIS B N 1
ATOM 1754 C CA . HIS B 1 29 ? 15.816 72.362 94.723 1.00 54.38 29 HIS B CA 1
ATOM 1755 C C . HIS B 1 29 ? 14.636 72.911 95.500 1.00 51.69 29 HIS B C 1
ATOM 1756 O O . HIS B 1 29 ? 13.886 72.159 96.110 1.00 50.05 29 HIS B O 1
ATOM 1763 N N . ILE B 1 30 ? 14.517 74.238 95.500 1.00 51.04 30 ILE B N 1
ATOM 1764 C CA . ILE B 1 30 ? 13.437 74.937 96.182 1.00 51.42 30 ILE B CA 1
ATOM 1765 C C . ILE B 1 30 ? 12.099 74.367 95.703 1.00 52.92 30 ILE B C 1
ATOM 1766 O O . ILE B 1 30 ? 11.241 73.994 96.514 1.00 52.85 30 ILE B O 1
ATOM 1771 N N . ARG B 1 31 ? 11.919 74.318 94.381 1.00 53.19 31 ARG B N 1
ATOM 1772 C CA . ARG B 1 31 ? 10.677 73.819 93.812 1.00 54.13 31 ARG B CA 1
ATOM 1773 C C . ARG B 1 31 ? 10.400 72.381 94.216 1.00 52.49 31 ARG B C 1
ATOM 1774 O O . ARG B 1 31 ? 9.348 72.070 94.774 1.00 52.56 31 ARG B O 1
ATOM 1782 N N . ARG B 1 32 ? 11.348 71.503 93.930 1.00 51.82 32 ARG B N 1
ATOM 1783 C CA . ARG B 1 32 ? 11.214 70.095 94.274 1.00 51.01 32 ARG B CA 1
ATOM 1784 C C . ARG B 1 32 ? 10.668 69.910 95.691 1.00 50.67 32 ARG B C 1
ATOM 1785 O O . ARG B 1 32 ? 9.879 69.009 95.945 1.00 50.41 32 ARG B O 1
ATOM 1793 N N . VAL B 1 33 ? 11.096 70.770 96.610 1.00 52.30 33 VAL B N 1
ATOM 1794 C CA . VAL B 1 33 ? 10.641 70.700 98.002 1.00 54.73 33 VAL B CA 1
ATOM 1795 C C . VAL B 1 33 ? 9.212 71.256 98.067 1.00 54.84 33 VAL B C 1
ATOM 1796 O O . VAL B 1 33 ? 8.333 70.651 98.688 1.00 55.32 33 VAL B O 1
ATOM 1800 N N . HIS B 1 34 ? 8.998 72.410 97.427 1.00 55.34 34 HIS B N 1
ATOM 1801 C CA . HIS B 1 34 ? 7.695 73.066 97.384 1.00 55.47 34 HIS B CA 1
ATOM 1802 C C . HIS B 1 34 ? 6.630 72.140 96.791 1.00 56.23 34 HIS B C 1
ATOM 1803 O O . HIS B 1 34 ? 5.635 71.826 97.453 1.00 56.90 34 HIS B O 1
ATOM 1810 N N . LYS B 1 35 ? 6.826 71.696 95.551 1.00 56.21 35 LYS B N 1
ATOM 1811 C CA . LYS B 1 35 ? 5.847 70.806 94.943 1.00 56.22 35 LYS B CA 1
ATOM 1812 C C . LYS B 1 35 ? 5.619 69.601 95.854 1.00 56.69 35 LYS B C 1
ATOM 1813 O O . LYS B 1 35 ? 4.530 69.037 95.912 1.00 55.84 35 LYS B O 1
ATOM 1827 N N . ALA B 1 37 ? 5.908 69.669 99.223 1.00 59.45 37 ALA B N 1
ATOM 1828 C CA . ALA B 1 37 ? 5.198 70.118 100.414 1.00 57.08 37 ALA B CA 1
ATOM 1829 C C . ALA B 1 37 ? 3.714 70.146 100.099 1.00 56.03 37 ALA B C 1
ATOM 1830 O O . ALA B 1 37 ? 2.875 69.963 100.984 1.00 54.81 37 ALA B O 1
ATOM 1832 N N . ILE B 1 38 ? 3.396 70.391 98.832 1.00 55.08 38 ILE B N 1
ATOM 1833 C CA . ILE B 1 38 ? 2.007 70.397 98.410 1.00 54.72 38 ILE B CA 1
ATOM 1834 C C . ILE B 1 38 ? 1.507 68.967 98.564 1.00 55.39 38 ILE B C 1
ATOM 1835 O O . ILE B 1 38 ? 0.781 68.648 99.495 1.00 55.70 38 ILE B O 1
ATOM 1840 N N . SER B 1 39 ? 1.928 68.105 97.651 1.00 56.03 39 SER B N 1
ATOM 1841 C CA . SER B 1 39 ? 1.505 66.720 97.663 1.00 57.63 39 SER B CA 1
ATOM 1842 C C . SER B 1 39 ? 1.427 66.114 99.049 1.00 58.05 39 SER B C 1
ATOM 1843 O O . SER B 1 39 ? 0.602 65.232 99.310 1.00 57.82 39 SER B O 1
ATOM 1846 N N . LEU B 1 40 ? 2.278 66.600 99.941 1.00 59.07 40 LEU B N 1
ATOM 1847 C CA . LEU B 1 40 ? 2.310 66.105 101.313 1.00 61.20 40 LEU B CA 1
ATOM 1848 C C . LEU B 1 40 ? 1.106 66.635 102.120 1.00 62.46 40 LEU B C 1
ATOM 1849 O O . LEU B 1 40 ? 0.425 65.869 102.814 1.00 62.44 40 LEU B O 1
ATOM 1854 N N . SER B 1 41 ? 0.833 67.937 102.013 1.00 63.71 41 SER B N 1
ATOM 1855 C CA . SER B 1 41 ? -0.286 68.549 102.739 1.00 64.25 41 SER B CA 1
ATOM 1856 C C . SER B 1 41 ? -1.602 67.947 102.294 1.00 63.36 41 SER B C 1
ATOM 1857 O O . SER B 1 41 ? -2.432 67.578 103.126 1.00 62.98 41 SER B O 1
ATOM 1860 N N . GLU B 1 42 ? -1.777 67.858 100.976 1.00 62.82 42 GLU B N 1
ATOM 1861 C CA . GLU B 1 42 ? -2.993 67.311 100.399 1.00 62.52 42 GLU B CA 1
ATOM 1862 C C . GLU B 1 42 ? -3.112 65.839 100.725 1.00 61.61 42 GLU B C 1
ATOM 1863 O O . GLU B 1 42 ? -3.685 65.055 99.979 1.00 61.95 42 GLU B O 1
ATOM 1869 N N . GLN B 1 43 ? -2.556 65.458 101.856 1.00 60.89 43 GLN B N 1
ATOM 1870 C CA . GLN B 1 43 ? -2.675 64.093 102.263 1.00 60.08 43 GLN B CA 1
ATOM 1871 C C . GLN B 1 43 ? -2.496 64.046 103.748 1.00 59.24 43 GLN B C 1
ATOM 1872 O O . GLN B 1 43 ? -2.640 62.995 104.366 1.00 59.78 43 GLN B O 1
ATOM 1878 N N . GLU B 1 44 ? -2.194 65.203 104.323 1.00 57.17 44 GLU B N 1
ATOM 1879 C CA . GLU B 1 44 ? -1.985 65.294 105.753 1.00 55.63 44 GLU B CA 1
ATOM 1880 C C . GLU B 1 44 ? -2.665 66.489 106.390 1.00 54.73 44 GLU B C 1
ATOM 1881 O O . GLU B 1 44 ? -2.689 66.603 107.611 1.00 53.00 44 GLU B O 1
ATOM 1887 N N . GLY B 1 45 ? -3.199 67.387 105.570 1.00 54.80 45 GLY B N 1
ATOM 1888 C CA . GLY B 1 45 ? -3.867 68.560 106.104 1.00 54.70 45 GLY B CA 1
ATOM 1889 C C . GLY B 1 45 ? -2.981 69.795 106.148 1.00 54.71 45 GLY B C 1
ATOM 1890 O O . GLY B 1 45 ? -2.148 69.998 105.262 1.00 56.63 45 GLY B O 1
ATOM 1891 N N . GLY B 1 46 ? -3.168 70.618 107.180 1.00 53.46 46 GLY B N 1
ATOM 1892 C CA . GLY B 1 46 ? -2.395 71.839 107.341 1.00 50.97 46 GLY B CA 1
ATOM 1893 C C . GLY B 1 46 ? -2.725 72.941 106.339 1.00 50.49 46 GLY B C 1
ATOM 1894 O O . GLY B 1 46 ? -3.194 72.671 105.224 1.00 48.60 46 GLY B O 1
ATOM 1895 N N . ASN B 1 47 ? -2.450 74.189 106.720 1.00 49.46 47 ASN B N 1
ATOM 1896 C CA . ASN B 1 47 ? -2.727 75.330 105.852 1.00 50.58 47 ASN B CA 1
ATOM 1897 C C . ASN B 1 47 ? -1.830 75.444 104.626 1.00 51.52 47 ASN B C 1
ATOM 1898 O O . ASN B 1 47 ? -0.698 75.909 104.736 1.00 52.23 47 ASN B O 1
ATOM 1903 N N . ARG B 1 48 ? -2.345 75.066 103.458 1.00 52.47 48 ARG B N 1
ATOM 1904 C CA . ARG B 1 48 ? -1.562 75.138 102.231 1.00 52.19 48 ARG B CA 1
ATOM 1905 C C . ARG B 1 48 ? -0.770 76.428 102.077 1.00 51.81 48 ARG B C 1
ATOM 1906 O O . ARG B 1 48 ? 0.452 76.420 102.216 1.00 52.79 48 ARG B O 1
ATOM 1914 N N . PHE B 1 49 ? -1.441 77.538 101.804 1.00 51.29 49 PHE B N 1
ATOM 1915 C CA . PHE B 1 49 ? -0.725 78.809 101.654 1.00 50.56 49 PHE B CA 1
ATOM 1916 C C . PHE B 1 49 ? 0.468 78.980 102.589 1.00 49.95 49 PHE B C 1
ATOM 1917 O O . PHE B 1 49 ? 1.548 79.356 102.153 1.00 50.98 49 PHE B O 1
ATOM 1925 N N . ILE B 1 50 ? 0.275 78.733 103.878 1.00 49.45 50 ILE B N 1
ATOM 1926 C CA . ILE B 1 50 ? 1.385 78.883 104.798 1.00 49.11 50 ILE B CA 1
ATOM 1927 C C . ILE B 1 50 ? 2.454 77.891 104.391 1.00 49.28 50 ILE B C 1
ATOM 1928 O O . ILE B 1 50 ? 3.589 78.285 104.128 1.00 50.11 50 ILE B O 1
ATOM 1933 N N . ILE B 1 51 ? 2.095 76.613 104.312 1.00 49.06 51 ILE B N 1
ATOM 1934 C CA . ILE B 1 51 ? 3.064 75.586 103.932 1.00 49.46 51 ILE B CA 1
ATOM 1935 C C . ILE B 1 51 ? 3.863 76.019 102.697 1.00 54.20 51 ILE B C 1
ATOM 1936 O O . ILE B 1 51 ? 5.099 76.011 102.727 1.00 55.44 51 ILE B O 1
ATOM 1941 N N . GLU B 1 52 ? 3.163 76.425 101.634 1.00 56.07 52 GLU B N 1
ATOM 1942 C CA . GLU B 1 52 ? 3.819 76.865 100.405 1.00 57.84 52 GLU B CA 1
ATOM 1943 C C . GLU B 1 52 ? 4.706 78.082 100.605 1.00 58.90 52 GLU B C 1
ATOM 1944 O O . GLU B 1 52 ? 5.887 78.058 100.280 1.00 60.15 52 GLU B O 1
ATOM 1958 N N . ALA B 1 54 ? 6.021 79.111 103.111 1.00 59.63 54 ALA B N 1
ATOM 1959 C CA . ALA B 1 54 ? 7.149 78.769 103.954 1.00 57.34 54 ALA B CA 1
ATOM 1960 C C . ALA B 1 54 ? 8.210 78.000 103.174 1.00 55.87 54 ALA B C 1
ATOM 1961 O O . ALA B 1 54 ? 9.356 78.449 103.072 1.00 56.87 54 ALA B O 1
ATOM 1963 N N . ALA B 1 55 ? 7.834 76.858 102.607 1.00 53.04 55 ALA B N 1
ATOM 1964 C CA . ALA B 1 55 ? 8.777 76.038 101.851 1.00 50.73 55 ALA B CA 1
ATOM 1965 C C . ALA B 1 55 ? 9.514 76.846 100.798 1.00 50.06 55 ALA B C 1
ATOM 1966 O O . ALA B 1 55 ? 10.662 76.573 100.490 1.00 48.53 55 ALA B O 1
ATOM 1968 N N . LEU B 1 56 ? 8.837 77.851 100.263 1.00 50.97 56 LEU B N 1
ATOM 1969 C CA . LEU B 1 56 ? 9.379 78.708 99.225 1.00 51.91 56 LEU B CA 1
ATOM 1970 C C . LEU B 1 56 ? 10.359 79.776 99.690 1.00 53.73 56 LEU B C 1
ATOM 1971 O O . LEU B 1 56 ? 11.030 80.387 98.864 1.00 54.48 56 LEU B O 1
ATOM 1976 N N . LEU B 1 57 ? 10.456 80.016 100.993 1.00 55.65 57 LEU B N 1
ATOM 1977 C CA . LEU B 1 57 ? 11.358 81.061 101.477 1.00 56.99 57 LEU B CA 1
ATOM 1978 C C . LEU B 1 57 ? 12.331 80.636 102.587 1.00 58.44 57 LEU B C 1
ATOM 1979 O O . LEU B 1 57 ? 13.079 81.480 103.109 1.00 58.87 57 LEU B O 1
ATOM 1984 N N . HIS B 1 58 ? 12.330 79.341 102.938 1.00 58.69 58 HIS B N 1
ATOM 1985 C CA . HIS B 1 58 ? 13.220 78.805 103.986 1.00 58.39 58 HIS B CA 1
ATOM 1986 C C . HIS B 1 58 ? 14.677 78.976 103.586 1.00 56.81 58 HIS B C 1
ATOM 1987 O O . HIS B 1 58 ? 15.565 79.154 104.426 1.00 56.34 58 HIS B O 1
ATOM 1994 N N . ASP B 1 59 ? 14.898 78.943 102.281 1.00 55.38 59 ASP B N 1
ATOM 1995 C CA . ASP B 1 59 ? 16.220 79.084 101.725 1.00 55.34 59 ASP B CA 1
ATOM 1996 C C . ASP B 1 59 ? 16.708 80.524 101.597 1.00 55.67 59 ASP B C 1
ATOM 1997 O O . ASP B 1 59 ? 17.912 80.773 101.619 1.00 56.59 59 ASP B O 1
ATOM 2002 N N . VAL B 1 60 ? 15.785 81.470 101.478 1.00 55.93 60 VAL B N 1
ATOM 2003 C CA . VAL B 1 60 ? 16.154 82.869 101.325 1.00 55.96 60 VAL B CA 1
ATOM 2004 C C . VAL B 1 60 ? 16.675 83.500 102.605 1.00 56.64 60 VAL B C 1
ATOM 2005 O O . VAL B 1 60 ? 17.294 84.564 102.581 1.00 57.01 60 VAL B O 1
ATOM 2009 N N . ALA B 1 61 ? 16.443 82.839 103.727 1.00 58.11 61 ALA B N 1
ATOM 2010 C CA . ALA B 1 61 ? 16.931 83.359 104.988 1.00 60.15 61 ALA B CA 1
ATOM 2011 C C . ALA B 1 61 ? 18.225 82.634 105.365 1.00 62.41 61 ALA B C 1
ATOM 2012 O O . ALA B 1 61 ? 19.069 83.178 106.069 1.00 62.61 61 ALA B O 1
ATOM 2014 N N . ASP B 1 62 ? 18.380 81.403 104.884 1.00 65.81 62 ASP B N 1
ATOM 2015 C CA . ASP B 1 62 ? 19.581 80.598 105.156 1.00 67.15 62 ASP B CA 1
ATOM 2016 C C . ASP B 1 62 ? 20.849 81.452 105.110 1.00 65.64 62 ASP B C 1
ATOM 2017 O O . ASP B 1 62 ? 21.354 81.864 106.145 1.00 63.62 62 ASP B O 1
ATOM 2022 N N . LEU B 1 65 ? 23.645 81.462 103.065 1.00 63.24 65 LEU B N 1
ATOM 2023 C CA . LEU B 1 65 ? 24.355 82.301 102.089 1.00 63.54 65 LEU B CA 1
ATOM 2024 C C . LEU B 1 65 ? 23.503 83.517 101.687 1.00 64.53 65 LEU B C 1
ATOM 2025 O O . LEU B 1 65 ? 23.726 84.138 100.638 1.00 66.28 65 LEU B O 1
ATOM 2030 N N . ASN B 1 66 ? 22.527 83.858 102.523 1.00 63.64 66 ASN B N 1
ATOM 2031 C CA . ASN B 1 66 ? 21.649 84.990 102.219 1.00 65.78 66 ASN B CA 1
ATOM 2032 C C . ASN B 1 66 ? 22.331 86.309 102.563 1.00 64.47 66 ASN B C 1
ATOM 2033 O O . ASN B 1 66 ? 22.279 87.279 101.795 1.00 65.98 66 ASN B O 1
ATOM 2038 N N . GLU B 1 67 ? 22.944 86.325 103.743 1.00 65.23 67 GLU B N 1
ATOM 2039 C CA . GLU B 1 67 ? 23.637 87.487 104.261 1.00 67.97 67 GLU B CA 1
ATOM 2040 C C . GLU B 1 67 ? 24.485 87.124 105.492 1.00 69.16 67 GLU B C 1
ATOM 2041 O O . GLU B 1 67 ? 25.611 86.630 105.351 1.00 74.24 67 GLU B O 1
ATOM 2047 N N . SER B 1 68 ? 23.952 87.345 106.695 1.00 68.38 68 SER B N 1
ATOM 2048 C CA . SER B 1 68 ? 24.704 87.069 107.925 1.00 68.70 68 SER B CA 1
ATOM 2049 C C . SER B 1 68 ? 23.776 86.769 109.116 1.00 71.11 68 SER B C 1
ATOM 2050 O O . SER B 1 68 ? 23.155 87.681 109.673 1.00 73.11 68 SER B O 1
ATOM 2053 N N . GLU B 1 69 ? 23.692 85.493 109.499 1.00 74.17 69 GLU B N 1
ATOM 2054 C CA . GLU B 1 69 ? 22.826 85.053 110.596 1.00 77.19 69 GLU B CA 1
ATOM 2055 C C . GLU B 1 69 ? 21.336 85.438 110.351 1.00 80.09 69 GLU B C 1
ATOM 2056 O O . GLU B 1 69 ? 20.848 85.380 109.219 1.00 78.99 69 GLU B O 1
ATOM 2058 N N . GLU B 1 70 ? 20.631 85.829 111.415 1.00 82.21 70 GLU B N 1
ATOM 2059 C CA . GLU B 1 70 ? 19.219 86.210 111.350 1.00 83.44 70 GLU B CA 1
ATOM 2060 C C . GLU B 1 70 ? 19.021 87.560 110.650 1.00 84.18 70 GLU B C 1
ATOM 2061 O O . GLU B 1 70 ? 18.193 88.380 111.057 1.00 82.39 70 GLU B O 1
ATOM 2067 N N . ALA B 1 71 ? 19.793 87.788 109.593 1.00 84.63 71 ALA B N 1
ATOM 2068 C CA . ALA B 1 71 ? 19.693 89.027 108.841 1.00 85.74 71 ALA B CA 1
ATOM 2069 C C . ALA B 1 71 ? 18.679 88.845 107.719 1.00 87.11 71 ALA B C 1
ATOM 2070 O O . ALA B 1 71 ? 18.126 89.817 107.195 1.00 86.94 71 ALA B O 1
ATOM 2072 N N . GLY B 1 72 ? 18.437 87.585 107.367 1.00 88.57 72 GLY B N 1
ATOM 2073 C CA . GLY B 1 72 ? 17.488 87.266 106.314 1.00 90.47 72 GLY B CA 1
ATOM 2074 C C . GLY B 1 72 ? 16.058 87.225 106.812 1.00 91.26 72 GLY B C 1
ATOM 2075 O O . GLY B 1 72 ? 15.113 87.349 106.038 1.00 91.34 72 GLY B O 1
ATOM 2084 N N . LYS B 1 74 ? 14.442 89.413 108.621 1.00 90.04 74 LYS B N 1
ATOM 2085 C CA . LYS B 1 74 ? 13.812 90.680 108.300 1.00 88.17 74 LYS B CA 1
ATOM 2086 C C . LYS B 1 74 ? 13.779 90.832 106.797 1.00 87.17 74 LYS B C 1
ATOM 2087 O O . LYS B 1 74 ? 13.075 91.688 106.272 1.00 88.09 74 LYS B O 1
ATOM 2093 N N . LYS B 1 75 ? 14.550 90.011 106.096 1.00 85.46 75 LYS B N 1
ATOM 2094 C CA . LYS B 1 75 ? 14.559 90.081 104.640 1.00 84.39 75 LYS B CA 1
ATOM 2095 C C . LYS B 1 75 ? 13.259 89.463 104.121 1.00 83.48 75 LYS B C 1
ATOM 2096 O O . LYS B 1 75 ? 12.673 89.941 103.144 1.00 83.79 75 LYS B O 1
ATOM 2102 N N . VAL B 1 76 ? 12.816 88.406 104.803 1.00 82.10 76 VAL B N 1
ATOM 2103 C CA . VAL B 1 76 ? 11.580 87.688 104.478 1.00 79.93 76 VAL B CA 1
ATOM 2104 C C . VAL B 1 76 ? 10.427 88.424 105.151 1.00 79.38 76 VAL B C 1
ATOM 2105 O O . VAL B 1 76 ? 9.334 88.567 104.595 1.00 78.92 76 VAL B O 1
ATOM 2109 N N . SER B 1 77 ? 10.702 88.895 106.360 1.00 79.48 77 SER B N 1
ATOM 2110 C CA . SER B 1 77 ? 9.744 89.644 107.144 1.00 80.84 77 SER B CA 1
ATOM 2111 C C . SER B 1 77 ? 9.131 90.793 106.345 1.00 81.80 77 SER B C 1
ATOM 2112 O O . SER B 1 77 ? 7.932 90.793 106.064 1.00 83.08 77 SER B O 1
ATOM 2115 N N . ASP B 1 78 ? 9.960 91.767 105.977 1.00 83.29 78 ASP B N 1
ATOM 2116 C CA . ASP B 1 78 ? 9.502 92.936 105.214 1.00 83.90 78 ASP B CA 1
ATOM 2117 C C . ASP B 1 78 ? 8.943 92.597 103.834 1.00 83.04 78 ASP B C 1
ATOM 2118 O O . ASP B 1 78 ? 8.366 93.458 103.169 1.00 83.22 78 ASP B O 1
ATOM 2123 N N . TRP B 1 79 ? 9.115 91.348 103.405 1.00 81.89 79 TRP B N 1
ATOM 2124 C CA . TRP B 1 79 ? 8.604 90.925 102.103 1.00 80.83 79 TRP B CA 1
ATOM 2125 C C . TRP B 1 79 ? 7.150 90.507 102.227 1.00 81.43 79 TRP B C 1
ATOM 2126 O O . TRP B 1 79 ? 6.295 90.953 101.456 1.00 81.45 79 TRP B O 1
ATOM 2137 N N . LEU B 1 80 ? 6.875 89.642 103.199 1.00 81.17 80 LEU B N 1
ATOM 2138 C CA . LEU B 1 80 ? 5.519 89.171 103.422 1.00 81.20 80 LEU B CA 1
ATOM 2139 C C . LEU B 1 80 ? 4.595 90.380 103.604 1.00 82.81 80 LEU B C 1
ATOM 2140 O O . LEU B 1 80 ? 3.383 90.296 103.382 1.00 83.83 80 LEU B O 1
ATOM 2145 N N . GLU B 1 81 ? 5.192 91.505 103.990 1.00 83.59 81 GLU B N 1
ATOM 2146 C CA . GLU B 1 81 ? 4.472 92.752 104.200 1.00 83.86 81 GLU B CA 1
ATOM 2147 C C . GLU B 1 81 ? 4.073 93.367 102.876 1.00 85.12 81 GLU B C 1
ATOM 2148 O O . GLU B 1 81 ? 2.918 93.732 102.675 1.00 84.93 81 GLU B O 1
ATOM 2154 N N . GLU B 1 82 ? 5.042 93.486 101.975 1.00 87.30 82 GLU B N 1
ATOM 2155 C 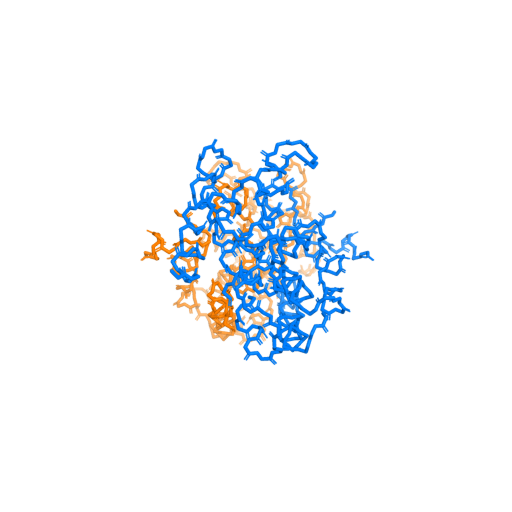CA . GLU B 1 82 ? 4.791 94.052 100.662 1.00 90.06 82 GLU B CA 1
ATOM 2156 C C . GLU B 1 82 ? 3.691 93.251 99.966 1.00 91.69 82 GLU B C 1
ATOM 2157 O O . GLU B 1 82 ? 2.891 93.806 99.215 1.00 91.24 82 GLU B O 1
ATOM 2163 N N . LEU B 1 83 ? 3.656 91.946 100.232 1.00 94.16 83 LEU B N 1
ATOM 2164 C CA . LEU B 1 83 ? 2.650 91.052 99.655 1.00 96.37 83 LEU B CA 1
ATOM 2165 C C . LEU B 1 83 ? 1.398 91.051 100.530 1.00 97.59 83 LEU B C 1
ATOM 2166 O O . LEU B 1 83 ? 0.424 90.359 100.239 1.00 97.67 83 LEU B O 1
ATOM 2171 N N . HIS B 1 84 ? 1.439 91.832 101.605 1.00 99.80 84 HIS B N 1
ATOM 2172 C CA . HIS B 1 84 ? 0.320 91.936 102.526 1.00 101.58 84 HIS B CA 1
ATOM 2173 C C . HIS B 1 84 ? -0.137 90.579 103.016 1.00 102.11 84 HIS B C 1
ATOM 2174 O O . HIS B 1 84 ? -0.810 89.837 102.304 1.00 102.17 84 HIS B O 1
ATOM 2181 N N . VAL B 1 85 ? 0.241 90.258 104.243 1.00 102.86 85 VAL B N 1
ATOM 2182 C CA . VAL B 1 85 ? -0.134 88.992 104.849 1.00 103.75 85 VAL B CA 1
ATOM 2183 C C . VAL B 1 85 ? -0.376 89.225 106.336 1.00 104.20 85 VAL B C 1
ATOM 2184 O O . VAL B 1 85 ? 0.568 89.432 107.097 1.00 104.42 85 VAL B O 1
ATOM 2188 N N . GLU B 1 86 ? -1.645 89.209 106.737 1.00 104.63 86 GLU B N 1
ATOM 2189 C CA . GLU B 1 86 ? -2.021 89.419 108.132 1.00 105.46 86 GLU B CA 1
ATOM 2190 C C . GLU B 1 86 ? -1.006 88.785 109.062 1.00 105.15 86 GLU B C 1
ATOM 2191 O O . GLU B 1 86 ? -0.683 87.605 108.922 1.00 105.83 86 GLU B O 1
ATOM 2197 N N . GLU B 1 87 ? -0.508 89.567 110.013 1.00 104.04 87 GLU B N 1
ATOM 2198 C CA . GLU B 1 87 ? 0.467 89.057 110.966 1.00 103.43 87 GLU B CA 1
ATOM 2199 C C . GLU B 1 87 ? -0.028 87.731 111.525 1.00 102.71 87 GLU B C 1
ATOM 2200 O O . GLU B 1 87 ? 0.762 86.889 111.949 1.00 102.52 87 GLU B O 1
ATOM 2206 N N . GLU B 1 88 ? -1.345 87.557 111.524 1.00 102.04 88 GLU B N 1
ATOM 2207 C CA . GLU B 1 88 ? -1.961 86.342 112.037 1.00 101.16 88 GLU B CA 1
ATOM 2208 C C . GLU B 1 88 ? -1.421 85.111 111.311 1.00 100.66 88 GLU B C 1
ATOM 2209 O O . GLU B 1 88 ? -1.356 84.018 111.882 1.00 101.69 88 GLU B O 1
ATOM 2215 N N . GLU B 1 89 ? -1.024 85.297 110.056 1.00 98.63 89 GLU B N 1
ATOM 2216 C CA . GLU B 1 89 ? -0.484 84.204 109.258 1.00 97.08 89 GLU B CA 1
ATOM 2217 C C . GLU B 1 89 ? 1.015 84.338 109.083 1.00 95.38 89 GLU B C 1
ATOM 2218 O O . GLU B 1 89 ? 1.760 83.371 109.231 1.00 95.25 89 GLU B O 1
ATOM 2224 N N . SER B 1 90 ? 1.443 85.552 108.769 1.00 93.56 90 SER B N 1
ATOM 2225 C CA . SER B 1 90 ? 2.848 85.855 108.567 1.00 91.21 90 SER B CA 1
ATOM 2226 C C . SER B 1 90 ? 3.676 85.402 109.762 1.00 89.62 90 SER B C 1
ATOM 2227 O O . SER B 1 90 ? 4.733 84.793 109.615 1.00 88.28 90 SER B O 1
ATOM 2230 N N . LYS B 1 91 ? 3.183 85.702 110.952 1.00 89.13 91 LYS B N 1
ATOM 2231 C CA . LYS B 1 91 ? 3.876 85.317 112.173 1.00 89.41 91 LYS B CA 1
ATOM 2232 C C . LYS B 1 91 ? 4.148 83.803 112.171 1.00 88.20 91 LYS B C 1
ATOM 2233 O O . LYS B 1 91 ? 5.093 83.335 112.811 1.00 88.11 91 LYS B O 1
ATOM 2239 N N . HIS B 1 92 ? 3.325 83.051 111.438 1.00 86.36 92 HIS B N 1
ATOM 2240 C CA . HIS B 1 92 ? 3.444 81.587 111.356 1.00 83.44 92 HIS B CA 1
ATOM 2241 C C . HIS B 1 92 ? 4.311 81.166 110.190 1.00 82.21 92 HIS B C 1
ATOM 2242 O O . HIS B 1 92 ? 5.020 80.158 110.254 1.00 81.14 92 HIS B O 1
ATOM 2249 N N . VAL B 1 93 ? 4.222 81.936 109.113 1.00 81.49 93 VAL B N 1
ATOM 2250 C CA . VAL B 1 93 ? 4.995 81.646 107.923 1.00 80.60 93 VAL B CA 1
ATOM 2251 C C . VAL B 1 93 ? 6.460 81.865 108.242 1.00 80.05 93 VAL B C 1
ATOM 2252 O O . VAL B 1 93 ? 7.234 80.915 108.299 1.00 80.69 93 VAL B O 1
ATOM 2256 N N . LEU B 1 94 ? 6.846 83.108 108.488 1.00 78.75 94 LEU B N 1
ATOM 2257 C CA . LEU B 1 94 ? 8.245 83.354 108.779 1.00 76.78 94 LEU B CA 1
ATOM 2258 C C . LEU B 1 94 ? 8.661 82.717 110.092 1.00 76.05 94 LEU B C 1
ATOM 2259 O O . LEU B 1 94 ? 9.780 82.906 110.548 1.00 77.30 94 LEU B O 1
ATOM 2264 N N . HIS B 1 95 ? 7.768 81.956 110.702 1.00 75.18 95 HIS B N 1
ATOM 2265 C CA . HIS B 1 95 ? 8.112 81.318 111.954 1.00 75.21 95 HIS B CA 1
ATOM 2266 C C . HIS B 1 95 ? 8.915 80.068 111.646 1.00 75.29 95 HIS B C 1
ATOM 2267 O O . HIS B 1 95 ? 10.122 80.036 111.870 1.00 76.10 95 HIS B O 1
ATOM 2274 N N . ILE B 1 96 ? 8.255 79.048 111.103 1.00 75.83 96 ILE B N 1
ATOM 2275 C CA . ILE B 1 96 ? 8.931 77.788 110.769 1.00 76.05 96 ILE B CA 1
ATOM 2276 C C . ILE B 1 96 ? 10.185 78.001 109.907 1.00 75.40 96 ILE B C 1
ATOM 2277 O O . ILE B 1 96 ? 11.125 77.192 109.929 1.00 74.28 96 ILE B O 1
ATOM 2282 N N . ILE B 1 97 ? 10.192 79.117 109.180 1.00 75.52 97 ILE B N 1
ATOM 2283 C CA . ILE B 1 97 ? 11.306 79.518 108.320 1.00 75.00 97 ILE B CA 1
ATOM 2284 C C . ILE B 1 97 ? 12.538 79.703 109.209 1.00 75.58 97 ILE B C 1
ATOM 2285 O O . ILE B 1 97 ? 13.651 79.920 108.722 1.00 75.34 97 ILE B O 1
ATOM 2290 N N . ALA B 1 98 ? 12.322 79.644 110.518 1.00 76.50 98 ALA B N 1
ATOM 2291 C CA . ALA B 1 98 ? 13.414 79.778 111.457 1.00 78.12 98 ALA B CA 1
ATOM 2292 C C . ALA B 1 98 ? 13.942 78.386 111.720 1.00 79.66 98 ALA B C 1
ATOM 2293 O O . ALA B 1 98 ? 15.146 78.157 111.663 1.00 80.28 98 ALA B O 1
ATOM 2295 N N . ASN B 1 99 ? 13.035 77.450 111.983 1.00 81.78 99 ASN B N 1
ATOM 2296 C CA . ASN B 1 99 ? 13.431 76.073 112.255 1.00 84.49 99 ASN B CA 1
ATOM 2297 C C . ASN B 1 99 ? 13.712 75.303 110.973 1.00 87.00 99 ASN B C 1
ATOM 2298 O O . ASN B 1 99 ? 13.400 74.116 110.867 1.00 88.23 99 ASN B O 1
ATOM 2311 N N . SER B 1 112 ? 3.684 72.090 115.122 1.00 55.81 112 SER B N 1
ATOM 2312 C CA . SER B 1 112 ? 2.975 72.765 114.033 1.00 58.29 112 SER B CA 1
ATOM 2313 C C . SER B 1 112 ? 2.862 71.875 112.808 1.00 5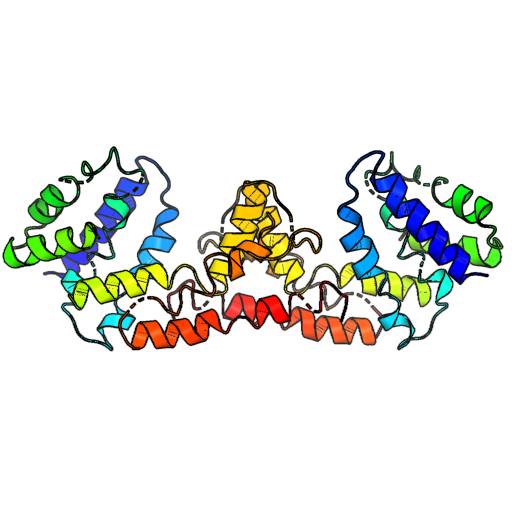9.78 112 SER B C 1
ATOM 2314 O O . SER B 1 112 ? 3.862 71.617 112.152 1.00 62.63 112 SER B O 1
ATOM 2317 N N . ILE B 1 113 ? 1.662 71.433 112.454 1.00 61.22 113 ILE B N 1
ATOM 2318 C CA . ILE B 1 113 ? 1.549 70.554 111.296 1.00 62.44 113 ILE B CA 1
ATOM 2319 C C . ILE B 1 113 ? 2.076 71.176 110.003 1.00 62.74 113 ILE B C 1
ATOM 2320 O O . ILE B 1 113 ? 2.757 70.495 109.233 1.00 61.60 113 ILE B O 1
ATOM 2325 N N . GLU B 1 114 ? 1.757 72.455 109.767 1.00 64.68 114 GLU B N 1
ATOM 2326 C CA . GLU B 1 114 ? 2.219 73.180 108.569 1.00 66.20 114 GLU B CA 1
ATOM 2327 C C . GLU B 1 114 ? 3.738 73.093 108.469 1.00 67.07 114 GLU B C 1
ATOM 2328 O O . GLU B 1 114 ? 4.288 72.620 107.474 1.00 66.72 114 GLU B O 1
ATOM 2334 N N . GLY B 1 115 ? 4.413 73.576 109.505 1.00 68.19 115 GLY B N 1
ATOM 2335 C CA . GLY B 1 115 ? 5.855 73.512 109.510 1.00 68.46 115 GLY B CA 1
ATOM 2336 C C . GLY B 1 115 ? 6.291 72.067 109.391 1.00 68.36 115 GLY B C 1
ATOM 2337 O O . GLY B 1 115 ? 7.057 71.715 108.493 1.00 68.73 115 GLY B O 1
ATOM 2338 N N . LYS B 1 116 ? 5.792 71.221 110.287 1.00 67.72 116 LYS B N 1
ATOM 2339 C CA . LYS B 1 116 ? 6.158 69.808 110.275 1.00 68.93 116 LYS B CA 1
ATOM 2340 C C . LYS B 1 116 ? 6.209 69.276 108.847 1.00 68.10 116 LYS B C 1
ATOM 2341 O O . LYS B 1 116 ? 7.130 68.538 108.492 1.00 69.30 116 LYS B O 1
ATOM 2347 N N . LEU B 1 117 ? 5.237 69.659 108.022 1.00 64.97 117 LEU B N 1
ATOM 2348 C CA . LEU B 1 117 ? 5.220 69.184 106.649 1.00 62.23 117 LEU B CA 1
ATOM 2349 C C . LEU B 1 117 ? 6.351 69.787 105.827 1.00 61.30 117 LEU B C 1
ATOM 2350 O O . LEU B 1 117 ? 7.054 69.069 105.114 1.00 62.20 117 LEU B O 1
ATOM 2355 N N . VAL B 1 118 ? 6.549 71.096 105.926 1.00 59.55 118 VAL B N 1
ATOM 2356 C CA . VAL B 1 118 ? 7.619 71.731 105.160 1.00 57.99 118 VAL B CA 1
ATOM 2357 C C . VAL B 1 118 ? 8.931 71.003 105.454 1.00 56.82 118 VAL B C 1
ATOM 2358 O O . VAL B 1 118 ? 9.695 70.684 104.541 1.00 55.77 118 VAL B O 1
ATOM 2362 N N . GLN B 1 119 ? 9.167 70.715 106.730 1.00 56.28 119 GLN B N 1
ATOM 2363 C CA . GLN B 1 119 ? 10.378 70.033 107.127 1.00 55.73 119 GLN B CA 1
ATOM 2364 C C . GLN B 1 119 ? 10.454 68.616 106.584 1.00 55.98 119 GLN B C 1
ATOM 2365 O O . GLN B 1 119 ? 11.533 68.089 106.330 1.00 56.75 119 GLN B O 1
ATOM 2371 N N . ASP B 1 120 ? 9.311 67.982 106.417 1.00 57.20 120 ASP B N 1
ATOM 2372 C CA . ASP B 1 120 ? 9.309 66.633 105.881 1.00 60.22 120 ASP B CA 1
ATOM 2373 C C . ASP B 1 120 ? 9.534 66.705 104.387 1.00 62.09 120 ASP B C 1
ATOM 2374 O O . ASP B 1 120 ? 10.017 65.754 103.766 1.00 63.53 120 ASP B O 1
ATOM 2379 N N . ALA B 1 121 ? 9.173 67.844 103.807 1.00 63.39 121 ALA B N 1
ATOM 2380 C CA . ALA B 1 121 ? 9.321 68.052 102.371 1.00 62.60 121 ALA B CA 1
ATOM 2381 C C . ALA B 1 121 ? 10.734 68.507 102.016 1.00 62.06 121 ALA B C 1
ATOM 2382 O O . ALA B 1 121 ? 11.116 68.484 100.849 1.00 62.72 121 ALA B O 1
ATOM 2384 N N . ASP B 1 122 ? 11.506 68.920 103.018 1.00 60.73 122 ASP B N 1
ATOM 2385 C CA . ASP B 1 122 ? 12.857 69.377 102.759 1.00 58.92 122 ASP B CA 1
ATOM 2386 C C . ASP B 1 122 ? 13.869 68.265 102.989 1.00 58.20 122 ASP B C 1
ATOM 2387 O O . ASP B 1 122 ? 14.800 68.059 102.197 1.00 57.08 122 ASP B O 1
ATOM 2392 N N . ARG B 1 123 ? 13.669 67.539 104.079 1.00 57.44 123 ARG B N 1
ATOM 2393 C CA . ARG B 1 123 ? 14.548 66.439 104.438 1.00 56.12 123 ARG B CA 1
ATOM 2394 C C . ARG B 1 123 ? 14.423 65.293 103.414 1.00 54.73 123 ARG B C 1
ATOM 2395 O O . ARG B 1 123 ? 15.417 64.632 103.085 1.00 52.75 123 ARG B O 1
ATOM 2403 N N . LEU B 1 124 ? 13.212 65.077 102.894 1.00 53.60 124 LEU B N 1
ATOM 2404 C CA . LEU B 1 124 ? 12.990 64.027 101.901 1.00 51.51 124 LEU B CA 1
ATOM 2405 C C . LEU B 1 124 ? 13.861 64.280 100.691 1.00 52.08 124 LEU B C 1
ATOM 2406 O O . LEU B 1 124 ? 14.276 63.341 100.009 1.00 52.86 124 LEU B O 1
ATOM 2411 N N . ASP B 1 125 ? 14.137 65.557 100.440 1.00 51.41 125 ASP B N 1
ATOM 2412 C CA . ASP B 1 125 ? 14.957 65.958 99.315 1.00 50.73 125 ASP B CA 1
ATOM 2413 C C . ASP B 1 125 ? 16.439 65.763 99.581 1.00 50.33 125 ASP B C 1
ATOM 2414 O O . ASP B 1 125 ? 17.239 66.667 99.366 1.00 51.26 125 ASP B O 1
ATOM 2419 N N . ALA B 1 126 ? 16.810 64.585 100.054 1.00 48.90 126 ALA B N 1
ATOM 2420 C CA . ALA B 1 126 ? 18.210 64.301 100.327 1.00 47.53 126 ALA B CA 1
ATOM 2421 C C . ALA B 1 126 ? 18.401 62.845 100.009 1.00 46.87 126 ALA B C 1
ATOM 2422 O O . ALA B 1 126 ? 19.500 62.404 99.696 1.00 47.17 126 ALA B O 1
ATOM 2424 N N . LEU B 1 127 ? 17.297 62.111 100.094 1.00 46.25 127 LEU B N 1
ATOM 2425 C CA . LEU B 1 127 ? 17.283 60.687 99.831 1.00 45.36 127 LEU B CA 1
ATOM 2426 C C . LEU B 1 127 ? 16.805 60.391 98.410 1.00 46.05 127 LEU B C 1
ATOM 2427 O O . LEU B 1 127 ? 16.178 61.235 97.756 1.00 45.12 127 LEU B O 1
ATOM 2432 N N . GLY B 1 128 ? 17.103 59.173 97.953 1.00 46.93 128 GLY B N 1
ATOM 2433 C CA . GLY B 1 128 ? 16.711 58.736 96.626 1.00 47.01 128 GLY B CA 1
ATOM 2434 C C . GLY B 1 128 ? 17.774 58.974 95.562 1.00 47.52 128 GLY B C 1
ATOM 2435 O O . GLY B 1 128 ? 18.837 59.542 95.830 1.00 44.53 128 GLY B O 1
ATOM 2436 N N . ALA B 1 129 ? 17.475 58.538 94.342 1.00 48.41 129 ALA B N 1
ATOM 2437 C CA . ALA B 1 129 ? 18.392 58.690 93.223 1.00 49.13 129 ALA B CA 1
ATOM 2438 C C . ALA B 1 129 ? 19.199 59.993 93.317 1.00 48.73 129 ALA B C 1
ATOM 2439 O O . ALA B 1 129 ? 20.436 59.962 93.361 1.00 48.62 129 ALA B O 1
ATOM 2441 N N . ILE B 1 130 ? 18.490 61.125 93.355 1.00 48.18 130 ILE B N 1
ATOM 2442 C CA . ILE B 1 130 ? 19.093 62.467 93.440 1.00 48.31 130 ILE B CA 1
ATOM 2443 C C . ILE B 1 130 ? 20.192 62.510 94.525 1.00 46.99 130 ILE B C 1
ATOM 2444 O O . ILE B 1 130 ? 21.291 63.050 94.314 1.00 44.82 130 ILE B O 1
ATOM 2449 N N . GLY B 1 131 ? 19.866 61.944 95.692 1.00 45.72 131 GLY B N 1
ATOM 2450 C CA . GLY B 1 131 ? 20.792 61.909 96.809 1.00 41.45 131 GLY B CA 1
ATOM 2451 C C . GLY B 1 131 ? 22.039 61.196 96.365 1.00 40.64 131 GLY B C 1
ATOM 2452 O O . GLY B 1 131 ? 23.123 61.756 96.404 1.00 42.01 131 GLY B O 1
ATOM 2453 N N . ILE B 1 132 ? 21.876 59.950 95.942 1.00 37.89 132 ILE B N 1
ATOM 2454 C CA . ILE B 1 132 ? 22.983 59.160 95.448 1.00 35.96 132 ILE B CA 1
ATOM 2455 C C . ILE B 1 132 ? 23.819 60.085 94.571 1.00 35.62 132 ILE B C 1
ATOM 2456 O O . ILE B 1 132 ? 25.000 60.313 94.846 1.00 35.36 132 ILE B O 1
ATOM 2461 N N . ALA B 1 133 ? 23.203 60.651 93.540 1.00 34.81 133 ALA B N 1
ATOM 2462 C CA . ALA B 1 133 ? 23.939 61.542 92.658 1.00 34.43 133 ALA B CA 1
ATOM 2463 C C . ALA B 1 133 ? 24.512 62.698 93.415 1.00 34.71 133 ALA B C 1
ATOM 2464 O O . ALA B 1 133 ? 25.710 62.923 93.380 1.00 35.77 133 ALA B O 1
ATOM 2466 N N . ARG B 1 134 ? 23.677 63.445 94.114 1.00 37.05 134 ARG B N 1
ATOM 2467 C CA . ARG B 1 134 ? 24.231 64.584 94.831 1.00 39.57 134 ARG B CA 1
ATOM 2468 C C . ARG B 1 134 ? 25.511 64.188 95.553 1.00 41.59 134 ARG B C 1
ATOM 2469 O O . ARG B 1 134 ? 26.474 64.947 95.581 1.00 42.06 134 ARG B O 1
ATOM 2477 N N . THR B 1 135 ? 25.531 62.974 96.092 1.00 43.43 135 THR B N 1
ATOM 2478 C CA . THR B 1 135 ? 26.688 62.496 96.835 1.00 44.01 135 THR B CA 1
ATOM 2479 C C . THR B 1 135 ? 27.951 62.305 95.989 1.00 45.34 135 THR B C 1
ATOM 2480 O O . THR B 1 135 ? 28.914 63.058 96.134 1.00 45.35 135 THR B O 1
ATOM 2484 N N . PHE B 1 136 ? 27.972 61.309 95.119 1.00 45.03 136 PHE B N 1
ATOM 2485 C CA . PHE B 1 136 ? 29.155 61.113 94.296 1.00 46.40 136 PHE B CA 1
ATOM 2486 C C . PHE B 1 136 ? 29.586 62.417 93.631 1.00 48.08 136 PHE B C 1
ATOM 2487 O O . PHE B 1 136 ? 30.788 62.665 93.430 1.00 48.10 136 PHE B O 1
ATOM 2495 N N . ALA B 1 137 ? 28.596 63.250 93.310 1.00 48.98 137 ALA B N 1
ATOM 2496 C CA . ALA B 1 137 ? 28.823 64.550 92.678 1.00 51.08 137 ALA B CA 1
ATOM 2497 C C . ALA B 1 137 ? 29.651 65.420 93.605 1.00 53.00 137 ALA B C 1
ATOM 2498 O O . ALA B 1 137 ? 30.727 65.891 93.246 1.00 51.73 137 ALA B O 1
ATOM 2500 N N . TYR B 1 138 ? 29.122 65.635 94.802 1.00 55.42 138 TYR B N 1
ATOM 2501 C CA . TYR B 1 138 ? 29.808 66.423 95.801 1.00 59.02 138 TYR B CA 1
ATOM 2502 C C . TYR B 1 138 ? 31.172 65.771 96.066 1.00 59.93 138 TYR B C 1
ATOM 2503 O O . TYR B 1 138 ? 32.167 66.452 96.365 1.00 59.59 138 TYR B O 1
ATOM 2512 N N . GLY B 1 139 ? 31.206 64.442 95.947 1.00 59.89 139 GLY B N 1
ATOM 2513 C CA . GLY B 1 139 ? 32.436 63.697 96.155 1.00 59.34 139 GLY B CA 1
ATOM 2514 C C . GLY B 1 139 ? 33.455 64.060 95.094 1.00 59.23 139 GLY B C 1
ATOM 2515 O O . GLY B 1 139 ? 34.628 64.307 95.389 1.00 57.71 139 GLY B O 1
ATOM 2516 N N . GLY B 1 140 ? 33.005 64.091 93.846 1.00 58.79 140 GLY B N 1
ATOM 2517 C CA . GLY B 1 140 ? 33.899 64.453 92.766 1.00 60.14 140 GLY B CA 1
ATOM 2518 C C . GLY B 1 140 ? 34.523 65.821 92.984 1.00 60.18 140 GLY B C 1
ATOM 2519 O O . GLY B 1 140 ? 35.745 65.986 92.887 1.00 60.68 140 GLY B O 1
ATOM 2520 N N . ALA B 1 141 ? 33.679 66.806 93.279 1.00 60.11 141 ALA B N 1
ATOM 2521 C CA . ALA B 1 141 ? 34.143 68.166 93.527 1.00 59.49 141 ALA B CA 1
ATOM 2522 C C . ALA B 1 141 ? 35.106 68.181 94.703 1.00 59.49 141 ALA B C 1
ATOM 2523 O O . ALA B 1 141 ? 36.222 68.656 94.586 1.00 59.59 141 ALA B O 1
ATOM 2525 N N . LYS B 1 142 ? 34.682 67.651 95.840 1.00 60.39 142 LYS B N 1
ATOM 2526 C CA . LYS B 1 142 ? 35.556 67.632 97.000 1.00 62.67 142 LYS B CA 1
ATOM 2527 C C . LYS B 1 142 ? 36.833 66.796 96.838 1.00 64.13 142 LYS B C 1
ATOM 2528 O O . LYS B 1 142 ? 37.702 66.816 97.711 1.00 64.57 142 LYS B O 1
ATOM 2534 N N . GLY B 1 143 ? 36.947 66.065 95.727 1.00 64.78 143 GLY B N 1
ATOM 2535 C CA . GLY B 1 143 ? 38.129 65.247 95.476 1.00 63.36 143 GLY B CA 1
ATOM 2536 C C . GLY B 1 143 ? 38.273 64.032 96.377 1.00 62.36 143 GLY B C 1
ATOM 2537 O O . GLY B 1 143 ? 39.127 63.998 97.265 1.00 62.06 143 GLY B O 1
ATOM 2538 N N . ARG B 1 144 ? 37.440 63.026 96.136 1.00 61.35 144 ARG B N 1
ATOM 2539 C CA . ARG B 1 144 ? 37.450 61.806 96.926 1.00 59.59 144 ARG B CA 1
ATOM 2540 C C . ARG B 1 144 ? 37.036 60.622 96.068 1.00 59.22 144 ARG B C 1
ATOM 2541 O O . ARG B 1 144 ? 36.458 60.781 94.993 1.00 57.50 144 ARG B O 1
ATOM 2549 N N . LEU B 1 145 ? 37.323 59.429 96.556 1.00 60.39 145 LEU B N 1
ATOM 2550 C CA . LEU B 1 145 ? 36.954 58.227 95.833 1.00 63.25 145 LEU B CA 1
ATOM 2551 C C . LEU B 1 145 ? 35.461 58.005 96.042 1.00 64.18 145 LEU B C 1
ATOM 2552 O O . LEU B 1 145 ? 34.792 58.800 96.705 1.00 62.42 145 LEU B O 1
ATOM 2565 N N . TYR B 1 147 ? 34.244 54.603 96.721 1.00 76.14 147 TYR B N 1
ATOM 2566 C CA . TYR B 1 147 ? 34.257 53.540 97.721 1.00 77.75 147 TYR B CA 1
ATOM 2567 C C . TYR B 1 147 ? 35.688 53.117 97.997 1.00 79.26 147 TYR B C 1
ATOM 2568 O O . TYR B 1 147 ? 36.564 53.253 97.139 1.00 78.83 147 TYR B O 1
ATOM 2577 N N . ASP B 1 148 ? 35.909 52.588 99.195 1.00 80.84 148 ASP B N 1
ATOM 2578 C CA . ASP B 1 148 ? 37.225 52.123 99.608 1.00 82.66 148 ASP B CA 1
ATOM 2579 C C . ASP B 1 148 ? 37.068 51.138 100.764 1.00 84.13 148 ASP B C 1
ATOM 2580 O O . ASP B 1 148 ? 36.636 51.520 101.843 1.00 85.38 148 ASP B O 1
ATOM 2585 N N . PRO B 1 149 ? 37.425 49.857 100.555 1.00 85.25 149 PRO B N 1
ATOM 2586 C CA . PRO B 1 149 ? 37.320 48.817 101.587 1.00 85.18 149 PRO B CA 1
ATOM 2587 C C . PRO B 1 149 ? 38.282 49.012 102.768 1.00 85.37 149 PRO B C 1
ATOM 2588 O O . PRO B 1 149 ? 38.205 48.294 103.761 1.00 85.51 149 PRO B O 1
ATOM 2592 N N . THR B 1 150 ? 39.184 49.984 102.648 1.00 85.53 150 THR B N 1
ATOM 2593 C CA . THR B 1 150 ? 40.153 50.292 103.699 1.00 86.38 150 THR B CA 1
ATOM 2594 C C . THR B 1 150 ? 39.541 51.305 104.682 1.00 86.78 150 THR B C 1
ATOM 2595 O O . THR B 1 150 ? 40.050 51.509 105.792 1.00 86.43 150 THR B O 1
ATOM 2599 N N . ILE B 1 151 ? 38.449 51.938 104.254 1.00 87.50 151 ILE B N 1
ATOM 2600 C CA . ILE B 1 151 ? 37.742 52.931 105.058 1.00 88.89 151 ILE B CA 1
ATOM 2601 C C . ILE B 1 151 ? 36.264 52.545 105.207 1.00 89.16 151 ILE B C 1
ATOM 2602 O O . ILE B 1 151 ? 35.408 53.013 104.459 1.00 87.70 151 ILE B O 1
ATOM 2607 N N . PRO B 1 152 ? 35.949 51.689 106.192 1.00 91.34 152 PRO B N 1
ATOM 2608 C CA . PRO B 1 152 ? 34.570 51.247 106.425 1.00 92.74 152 PRO B CA 1
ATOM 2609 C C . PRO B 1 152 ? 33.681 52.373 106.945 1.00 93.08 152 PRO B C 1
ATOM 2610 O O . PRO B 1 152 ? 34.171 53.423 107.361 1.00 92.80 152 PRO B O 1
ATOM 2614 N N . PRO B 1 153 ? 32.356 52.163 106.927 1.00 93.85 153 PRO B N 1
ATOM 2615 C CA . PRO B 1 153 ? 31.409 53.179 107.405 1.00 95.03 153 PRO B CA 1
ATOM 2616 C C . PRO B 1 153 ? 31.528 53.517 108.911 1.00 94.76 153 PRO B C 1
ATOM 2617 O O . PRO B 1 153 ? 32.111 52.757 109.689 1.00 94.94 153 PRO B O 1
ATOM 2621 N N . ARG B 1 154 ? 30.977 54.665 109.306 1.00 93.76 154 ARG B N 1
ATOM 2622 C CA . ARG B 1 154 ? 31.006 55.119 110.697 1.00 92.44 154 ARG B CA 1
ATOM 2623 C C . ARG B 1 154 ? 29.614 55.583 111.145 1.00 91.95 154 ARG B C 1
ATOM 2624 O O . ARG B 1 154 ? 29.073 55.114 112.146 1.00 90.92 154 ARG B O 1
ATOM 2632 N N . ASP B 1 167 ? 37.716 58.920 103.623 1.00 74.30 167 ASP B N 1
ATOM 2633 C CA . ASP B 1 167 ? 36.346 59.398 103.667 1.00 73.67 167 ASP B CA 1
ATOM 2634 C C . ASP B 1 167 ? 35.780 59.421 102.249 1.00 72.31 167 ASP B C 1
ATOM 2635 O O . ASP B 1 167 ? 35.765 60.461 101.588 1.00 71.57 167 ASP B O 1
ATOM 2640 N N . PRO B 1 168 ? 35.321 58.253 101.759 1.00 70.45 168 PRO B N 1
ATOM 2641 C CA . PRO B 1 168 ? 34.747 58.078 100.424 1.00 68.15 168 PRO B CA 1
ATOM 2642 C C . PRO B 1 168 ? 33.273 58.466 100.362 1.00 66.45 168 PRO B C 1
ATOM 2643 O O . PRO B 1 168 ? 32.597 58.522 101.384 1.00 65.01 168 PRO B O 1
ATOM 2647 N N . SER B 1 169 ? 32.784 58.707 99.150 1.00 65.53 169 SER B N 1
ATOM 2648 C CA . SER B 1 169 ? 31.398 59.101 98.937 1.00 63.51 169 SER B CA 1
ATOM 2649 C C . SER B 1 169 ? 30.367 58.064 99.340 1.00 61.93 169 SER B C 1
ATOM 2650 O O . SER B 1 169 ? 29.302 58.414 99.831 1.00 61.57 169 SER B O 1
ATOM 2653 N N . LEU B 1 170 ? 30.663 56.790 99.124 1.00 61.30 170 LEU B N 1
ATOM 2654 C CA . LEU B 1 170 ? 29.698 55.756 99.463 1.00 61.31 170 LEU B CA 1
ATOM 2655 C C . LEU B 1 170 ? 29.419 55.693 100.949 1.00 63.00 170 LEU B C 1
ATOM 2656 O O . LEU B 1 170 ? 28.303 55.387 101.365 1.00 63.19 170 LEU B O 1
ATOM 2661 N N . ASN B 1 171 ? 30.432 55.975 101.756 1.00 64.78 171 ASN B N 1
ATOM 2662 C CA . ASN B 1 171 ? 30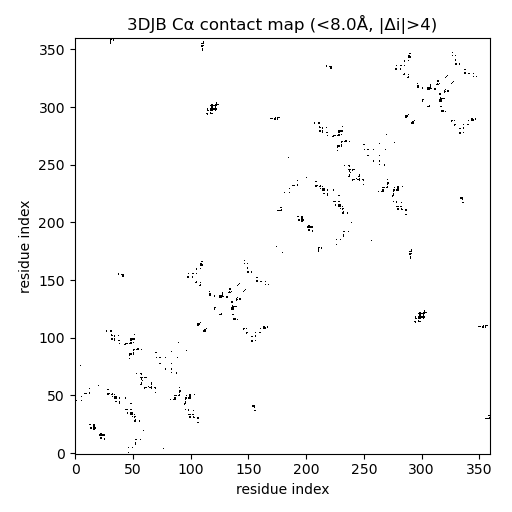.252 55.924 103.202 1.00 67.75 171 ASN B CA 1
ATOM 2663 C C . ASN B 1 171 ? 29.241 56.963 103.686 1.00 68.52 171 ASN B C 1
ATOM 2664 O O . ASN B 1 171 ? 28.418 56.680 104.560 1.00 68.20 171 ASN B O 1
ATOM 2669 N N . HIS B 1 172 ? 29.292 58.157 103.105 1.00 70.05 172 HIS B N 1
ATOM 2670 C CA . HIS B 1 172 ? 28.374 59.231 103.477 1.00 70.82 172 HIS B CA 1
ATOM 2671 C C . HIS B 1 172 ? 26.935 58.708 103.594 1.00 70.00 172 HIS B C 1
ATOM 2672 O O . HIS B 1 172 ? 26.143 59.223 104.381 1.00 70.18 172 HIS B O 1
ATOM 2679 N N . PHE B 1 173 ? 26.595 57.679 102.827 1.00 68.53 173 PHE B N 1
ATOM 2680 C CA . PHE B 1 173 ? 25.242 57.157 102.895 1.00 68.00 173 PHE B CA 1
ATOM 2681 C C . PHE B 1 173 ? 24.914 56.680 104.297 1.00 68.70 173 PHE B C 1
ATOM 2682 O O . PHE B 1 173 ? 24.009 57.211 104.946 1.00 67.71 173 PHE B O 1
ATOM 2690 N N . TYR B 1 174 ? 25.650 55.683 104.775 1.00 70.21 174 TYR B N 1
ATOM 2691 C CA . TYR B 1 174 ? 25.430 55.161 106.120 1.00 70.79 174 TYR B CA 1
ATOM 2692 C C . TYR B 1 174 ? 25.663 56.271 107.136 1.00 72.24 174 TYR B C 1
ATOM 2693 O O . TYR B 1 174 ? 24.931 56.396 108.125 1.00 71.57 174 TYR B O 1
ATOM 2702 N N . GLU B 1 175 ? 26.690 57.073 106.868 1.00 73.11 175 GLU B N 1
ATOM 2703 C CA . GLU B 1 175 ? 27.068 58.177 107.733 1.00 74.76 175 GLU B CA 1
ATOM 2704 C C . GLU B 1 175 ? 25.895 59.029 108.195 1.00 75.09 175 GLU B C 1
ATOM 2705 O O . GLU B 1 175 ? 25.530 59.010 109.366 1.00 75.37 175 GLU B O 1
ATOM 2711 N N . LYS B 1 176 ? 25.300 59.775 107.272 1.00 76.00 176 LYS B N 1
ATOM 2712 C CA . LYS B 1 176 ? 24.203 60.654 107.634 1.00 76.21 176 LYS B CA 1
ATOM 2713 C C . LYS B 1 176 ? 23.118 60.772 106.576 1.00 75.98 176 LYS B C 1
ATOM 2714 O O . LYS B 1 176 ? 22.684 61.876 106.262 1.00 77.26 176 LYS B O 1
ATOM 2720 N N . LEU B 1 177 ? 22.673 59.646 106.029 1.00 75.43 177 LEU B N 1
ATOM 2721 C CA . LEU B 1 177 ? 21.623 59.671 105.006 1.00 74.55 177 LEU B CA 1
ATOM 2722 C C . LEU B 1 177 ? 20.587 58.570 105.199 1.00 74.57 177 LEU B C 1
ATOM 2723 O O . LEU B 1 177 ? 19.392 58.846 105.241 1.00 74.61 177 LEU B O 1
ATOM 2728 N N . LEU B 1 178 ? 21.038 57.325 105.315 1.00 74.38 178 LEU B N 1
ATOM 2729 C CA . LEU B 1 178 ? 20.108 56.233 105.504 1.00 75.07 178 LEU B CA 1
ATOM 2730 C C . LEU B 1 178 ? 19.317 56.408 106.799 1.00 76.65 178 LEU B C 1
ATOM 2731 O O . LEU B 1 178 ? 18.230 55.846 106.950 1.00 77.24 178 LEU B O 1
ATOM 2736 N N . LYS B 1 179 ? 19.857 57.196 107.728 1.00 77.57 179 LYS B N 1
ATOM 2737 C CA . LYS B 1 179 ? 19.196 57.434 109.008 1.00 77.72 179 LYS B CA 1
ATOM 2738 C C . LYS B 1 179 ? 18.324 58.689 108.995 1.00 78.04 179 LYS B C 1
ATOM 2739 O O . LYS B 1 179 ? 18.060 59.273 110.048 1.00 78.59 179 LYS B O 1
ATOM 2745 N N . LEU B 1 180 ? 17.876 59.092 107.806 1.00 77.97 180 LEU B N 1
ATOM 2746 C CA . LEU B 1 180 ? 17.024 60.272 107.647 1.00 76.46 180 LEU B CA 1
ATOM 2747 C C . LEU B 1 180 ? 15.552 59.932 107.568 1.00 75.80 180 LEU B C 1
ATOM 2748 O O . LEU B 1 180 ? 14.707 60.776 107.844 1.00 76.41 180 LEU B O 1
ATOM 2753 N N . LYS B 1 181 ? 15.253 58.698 107.180 1.00 75.37 181 LYS B N 1
ATOM 2754 C CA . LYS B 1 181 ? 13.876 58.237 107.070 1.00 74.07 181 LYS B CA 1
ATOM 2755 C C . LYS B 1 181 ? 13.264 58.017 108.442 1.00 73.35 181 LYS B C 1
ATOM 2756 O O . LYS B 1 181 ? 12.085 57.700 108.565 1.00 72.39 181 LYS B O 1
ATOM 2762 N N . ASP B 1 182 ? 14.075 58.192 109.477 1.00 74.54 182 ASP B N 1
ATOM 2763 C CA . ASP B 1 182 ? 13.603 57.994 110.842 1.00 76.07 182 ASP B CA 1
ATOM 2764 C C . ASP B 1 182 ? 13.253 59.325 111.500 1.00 75.59 182 ASP B C 1
ATOM 2765 O O . ASP B 1 182 ? 12.703 59.349 112.600 1.00 74.65 182 ASP B O 1
ATOM 2770 N N . LEU B 1 183 ? 13.562 60.423 110.812 1.00 75.38 183 LEU B N 1
ATOM 2771 C CA . LEU B 1 183 ? 13.293 61.767 111.316 1.00 75.01 183 LEU B CA 1
ATOM 2772 C C . LEU B 1 183 ? 12.085 62.409 110.632 1.00 76.04 183 LEU B C 1
ATOM 2773 O O . LEU B 1 183 ? 11.763 63.577 110.861 1.00 75.36 183 LEU B O 1
ATOM 2786 N N . ASN B 1 185 ? 8.318 63.364 109.974 1.00 75.76 185 ASN B N 1
ATOM 2787 C CA . ASN B 1 185 ? 7.198 63.640 110.884 1.00 73.17 185 ASN B CA 1
ATOM 2788 C C . ASN B 1 185 ? 5.863 63.036 110.466 1.00 72.08 185 ASN B C 1
ATOM 2789 O O . ASN B 1 185 ? 5.440 62.041 111.040 1.00 72.09 185 ASN B O 1
ATOM 2794 N N . THR B 1 186 ? 5.193 63.641 109.484 1.00 72.29 186 THR B N 1
ATOM 2795 C CA . THR B 1 186 ? 3.891 63.134 109.036 1.00 72.63 186 THR B CA 1
ATOM 2796 C C . THR B 1 186 ? 4.008 61.774 108.368 1.00 74.19 186 THR B C 1
ATOM 2797 O O . THR B 1 186 ? 5.102 61.294 108.074 1.00 74.37 186 THR B O 1
ATOM 2801 N N . ASN B 1 187 ? 2.856 61.170 108.104 1.00 75.92 187 ASN B N 1
ATOM 2802 C CA . ASN B 1 187 ? 2.806 59.862 107.470 1.00 76.38 187 ASN B CA 1
ATOM 2803 C C . ASN B 1 187 ? 3.254 59.893 106.016 1.00 76.09 187 ASN B C 1
ATOM 2804 O O . ASN B 1 187 ? 4.184 59.189 105.657 1.00 76.65 187 ASN B O 1
ATOM 2809 N N . ALA B 1 188 ? 2.587 60.696 105.184 1.00 75.17 188 ALA B N 1
ATOM 2810 C CA . ALA B 1 188 ? 2.923 60.780 103.760 1.00 75.00 188 ALA B CA 1
ATOM 2811 C C . ALA B 1 188 ? 4.433 60.891 103.536 1.00 75.74 188 ALA B C 1
ATOM 2812 O O . ALA B 1 188 ? 4.997 60.239 102.640 1.00 75.08 188 ALA B O 1
ATOM 2814 N N . ALA B 1 189 ? 5.077 61.718 104.360 1.00 75.72 189 ALA B N 1
ATOM 2815 C CA . ALA B 1 189 ? 6.525 61.926 104.305 1.00 74.85 189 ALA B CA 1
ATOM 2816 C C . ALA B 1 189 ? 7.214 60.622 104.673 1.00 74.32 189 ALA B C 1
ATOM 2817 O O . ALA B 1 189 ? 8.135 60.189 103.992 1.00 74.38 189 ALA B O 1
ATOM 2819 N N . LYS B 1 190 ? 6.769 60.002 105.760 1.00 74.38 190 LYS B N 1
ATOM 2820 C CA . LYS B 1 190 ? 7.355 58.739 106.171 1.00 74.82 190 LYS B CA 1
ATOM 2821 C C . LYS B 1 190 ? 7.201 57.703 105.067 1.00 74.79 190 LYS B C 1
ATOM 2822 O O . LYS B 1 190 ? 8.130 56.964 104.768 1.00 75.02 190 LYS B O 1
ATOM 2828 N N . GLN B 1 191 ? 6.025 57.647 104.458 1.00 75.49 191 GLN B N 1
ATOM 2829 C CA . GLN B 1 191 ? 5.786 56.683 103.397 1.00 75.65 191 GLN B CA 1
ATOM 2830 C C . GLN B 1 191 ? 6.798 56.870 102.290 1.00 74.09 191 GLN B C 1
ATOM 2831 O O . GLN B 1 191 ? 7.629 56.000 102.033 1.00 72.40 191 GLN B O 1
ATOM 2837 N N . GLU B 1 192 ? 6.716 58.011 101.626 1.00 73.17 192 GLU B N 1
ATOM 2838 C CA . GLU B 1 192 ? 7.642 58.315 100.553 1.00 72.89 192 GLU B CA 1
ATOM 2839 C C . GLU B 1 192 ? 9.074 57.974 100.972 1.00 72.40 192 GLU B C 1
ATOM 2840 O O . GLU B 1 192 ? 9.795 57.316 100.225 1.00 72.98 192 GLU B O 1
ATOM 2846 N N . ALA B 1 193 ? 9.463 58.411 102.173 1.00 71.53 193 ALA B N 1
ATOM 2847 C CA . ALA B 1 193 ? 10.808 58.194 102.724 1.00 69.27 193 ALA B CA 1
ATOM 2848 C C . ALA B 1 193 ? 11.243 56.734 102.724 1.00 68.98 193 ALA B C 1
ATOM 2849 O O . ALA B 1 193 ? 12.398 56.422 102.420 1.00 67.89 193 ALA B O 1
ATOM 2851 N N . GLU B 1 194 ? 10.322 55.846 103.089 1.00 68.44 194 GLU B N 1
ATOM 2852 C CA . GLU B 1 194 ? 10.604 54.423 103.095 1.00 67.29 194 GLU B CA 1
ATOM 2853 C C . GLU B 1 194 ? 10.885 53.977 101.668 1.00 65.92 194 GLU B C 1
ATOM 2854 O O . GLU B 1 194 ? 11.805 53.212 101.420 1.00 66.77 194 GLU B O 1
ATOM 2860 N N . VAL B 1 195 ? 10.096 54.468 100.722 1.00 64.19 195 VAL B N 1
ATOM 2861 C CA . VAL B 1 195 ? 10.297 54.079 99.341 1.00 61.11 195 VAL B CA 1
ATOM 2862 C C . VAL B 1 195 ? 11.635 54.628 98.867 1.00 61.43 195 VAL B C 1
ATOM 2863 O O . VAL B 1 195 ? 12.415 53.908 98.237 1.00 62.83 195 VAL B O 1
ATOM 2867 N N . ARG B 1 196 ? 11.910 55.895 99.173 1.00 60.79 196 ARG B N 1
ATOM 2868 C CA . ARG B 1 196 ? 13.174 56.530 98.768 1.00 60.74 196 ARG B CA 1
ATOM 2869 C C . ARG B 1 196 ? 14.362 55.831 99.424 1.00 62.54 196 ARG B C 1
ATOM 2870 O O . ARG B 1 196 ? 15.360 55.520 98.755 1.00 63.04 196 ARG B O 1
ATOM 2878 N N . HIS B 1 197 ? 14.246 55.617 100.740 1.00 63.03 197 HIS B N 1
ATOM 2879 C CA . HIS B 1 197 ? 15.293 54.977 101.538 1.00 63.41 197 HIS B CA 1
ATOM 2880 C C . HIS B 1 197 ? 15.617 53.596 100.993 1.00 63.69 197 HIS B C 1
ATOM 2881 O O . HIS B 1 197 ? 16.786 53.232 100.829 1.00 63.69 197 HIS B O 1
ATOM 2888 N N . ARG B 1 198 ? 14.568 52.840 100.696 1.00 64.21 198 ARG B N 1
ATOM 2889 C CA . ARG B 1 198 ? 14.712 51.496 100.173 1.00 64.88 198 ARG B CA 1
ATOM 2890 C C . ARG B 1 198 ? 15.597 51.494 98.942 1.00 66.11 198 ARG B C 1
ATOM 2891 O O . ARG B 1 198 ? 16.471 50.640 98.824 1.00 66.34 198 ARG B O 1
ATOM 2899 N N . TYR B 1 199 ? 15.371 52.452 98.036 1.00 67.41 199 TYR B N 1
ATOM 2900 C CA . TYR B 1 199 ? 16.145 52.548 96.790 1.00 68.86 199 TYR B CA 1
ATOM 2901 C C . TYR B 1 199 ? 17.652 52.739 97.033 1.00 70.46 199 TYR B C 1
ATOM 2902 O O . TYR B 1 199 ? 18.477 52.121 96.358 1.00 70.27 199 TYR B O 1
ATOM 2919 N N . GLU B 1 201 ? 19.182 51.695 99.515 1.00 75.40 201 GLU B N 1
ATOM 2920 C CA . GLU B 1 201 ? 19.629 50.408 100.062 1.00 77.00 201 GLU B CA 1
ATOM 2921 C C . GLU B 1 201 ? 19.941 49.440 98.920 1.00 76.74 201 GLU B C 1
ATOM 2922 O O . GLU B 1 201 ? 21.064 48.933 98.814 1.00 77.70 201 GLU B O 1
ATOM 2928 N N . GLN B 1 202 ? 18.938 49.200 98.074 1.00 75.14 202 GLN B N 1
ATOM 2929 C CA . GLN B 1 202 ? 19.056 48.315 96.918 1.00 73.15 202 GLN B CA 1
ATOM 2930 C C . GLN B 1 202 ? 20.175 48.788 96.004 1.00 71.54 202 GLN B C 1
ATOM 2931 O O . GLN B 1 202 ? 20.877 47.975 95.409 1.00 72.15 202 GLN B O 1
ATOM 2937 N N . PHE B 1 203 ? 20.335 50.102 95.886 1.00 69.69 203 PHE B N 1
ATOM 2938 C CA . PHE B 1 203 ? 21.396 50.661 95.050 1.00 68.24 203 PHE B CA 1
ATOM 2939 C C . PHE B 1 203 ? 22.759 50.200 95.571 1.00 68.81 203 PHE B C 1
ATOM 2940 O O . PHE B 1 203 ? 23.515 49.544 94.842 1.00 68.42 203 PHE B O 1
ATOM 2948 N N . ILE B 1 204 ? 23.063 50.542 96.828 1.00 68.39 204 ILE B N 1
ATOM 2949 C CA . ILE B 1 204 ? 24.327 50.159 97.453 1.00 67.99 204 ILE B CA 1
ATOM 2950 C C . ILE B 1 204 ? 24.466 48.633 97.429 1.00 68.54 204 ILE B C 1
ATOM 2951 O O . ILE B 1 204 ? 25.554 48.091 97.653 1.00 69.48 204 ILE B O 1
ATOM 2956 N N . GLU B 1 205 ? 23.365 47.949 97.128 1.00 67.40 205 GLU B N 1
ATOM 2957 C CA . GLU B 1 205 ? 23.371 46.496 97.043 1.00 66.77 205 GLU B CA 1
ATOM 2958 C C . GLU B 1 205 ? 23.796 46.093 95.644 1.00 66.06 205 GLU B C 1
ATOM 2959 O O . GLU B 1 205 ? 24.475 45.087 95.458 1.00 68.98 205 GLU B O 1
ATOM 2965 N N . GLN B 1 206 ? 23.383 46.873 94.655 1.00 62.52 206 GLN B N 1
ATOM 2966 C CA . GLN B 1 206 ? 23.755 46.579 93.289 1.00 58.24 206 GLN B CA 1
ATOM 2967 C C . GLN B 1 206 ? 25.135 47.142 93.070 1.00 57.47 206 GLN B C 1
ATOM 2968 O O . GLN B 1 206 ? 25.896 46.635 92.267 1.00 56.44 206 GLN B O 1
ATOM 2974 N N . PHE B 1 207 ? 25.455 48.209 93.783 1.00 57.13 207 PHE B N 1
ATOM 2975 C CA . PHE B 1 207 ? 26.761 48.817 93.626 1.00 56.75 207 PHE B CA 1
ATOM 2976 C C . PHE B 1 207 ? 27.841 47.888 94.109 1.00 59.05 207 PHE B C 1
ATOM 2977 O O . PHE B 1 207 ? 28.860 47.737 93.458 1.00 59.40 207 PHE B O 1
ATOM 2993 N N . LYS B 1 209 ? 27.857 44.427 94.611 1.00 66.52 209 LYS B N 1
ATOM 2994 C CA . LYS B 1 209 ? 28.024 43.229 93.820 1.00 66.93 209 LYS B CA 1
ATOM 2995 C C . LYS B 1 209 ? 28.904 43.570 92.619 1.00 67.59 209 LYS B C 1
ATOM 2996 O O . LYS B 1 209 ? 29.761 42.783 92.224 1.00 68.75 209 LYS B O 1
ATOM 3002 N N . GLU B 1 210 ? 28.704 44.750 92.043 1.00 67.34 210 GLU B N 1
ATOM 3003 C CA . GLU B 1 210 ? 29.508 45.156 90.899 1.00 67.62 210 GLU B CA 1
ATOM 3004 C C . GLU B 1 210 ? 30.945 45.369 91.335 1.00 67.87 210 GLU B C 1
ATOM 3005 O O . GLU B 1 210 ? 31.877 44.995 90.627 1.00 68.49 210 GLU B O 1
ATOM 3011 N N . TRP B 1 211 ? 31.123 45.952 92.515 1.00 68.48 211 TRP B N 1
ATOM 3012 C CA . TRP B 1 211 ? 32.459 46.220 93.042 1.00 68.91 211 TRP B CA 1
ATOM 3013 C C . TRP B 1 211 ? 33.296 44.949 93.110 1.00 71.28 211 TRP B C 1
ATOM 3014 O O . TRP B 1 211 ? 34.524 44.995 93.013 1.00 72.07 211 TRP B O 1
ATOM 3025 N N . ASN B 1 212 ? 32.613 43.820 93.275 1.00 72.93 212 ASN B N 1
ATOM 3026 C CA . ASN B 1 212 ? 33.254 42.515 93.354 1.00 74.06 212 ASN B CA 1
ATOM 3027 C C . ASN B 1 212 ? 32.914 41.694 92.119 1.00 73.89 212 ASN B C 1
ATOM 3028 O O . ASN B 1 212 ? 32.952 40.465 92.147 1.00 74.46 212 ASN B O 1
ATOM 3033 N N . ALA B 1 213 ? 32.558 42.378 91.042 1.00 73.16 213 ALA B N 1
ATOM 3034 C CA . ALA B 1 213 ? 32.216 41.695 89.810 1.00 72.95 213 ALA B CA 1
ATOM 3035 C C . ALA B 1 213 ? 31.326 40.488 90.081 1.00 72.47 213 ALA B C 1
ATOM 3036 O O . ALA B 1 213 ? 3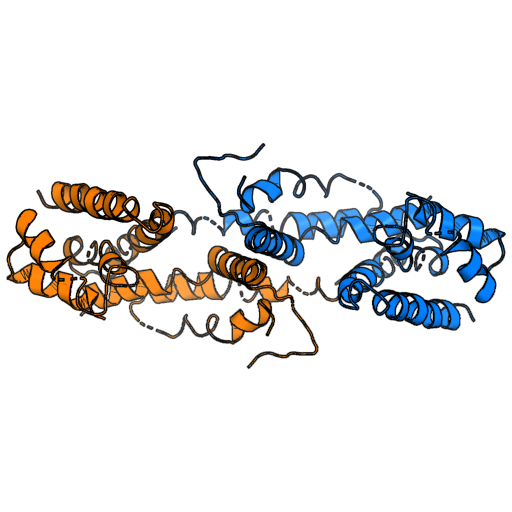1.793 39.351 90.025 1.00 72.24 213 ALA B O 1
ATOM 3038 N N . GLN B 1 214 ? 30.053 40.727 90.386 1.00 71.91 214 GLN B N 1
ATOM 3039 C CA . GLN B 1 214 ? 29.139 39.626 90.648 1.00 71.68 214 GLN B CA 1
ATOM 3040 C C . GLN B 1 214 ? 28.394 39.327 89.351 1.00 72.96 214 GLN B C 1
ATOM 3041 O O . GLN B 1 214 ? 28.761 38.342 88.658 1.00 73.24 214 GLN B O 1
#

CATH classification: 1.10.472.50 (+1 more: 1.20.58.1910)

Organism: Bacillus thuringiensis subsp. konkukian (strain 97-27) (NCBI:txid281309)

Sequence (360 aa):
TKQEKIEKTITFVKHILEKDASGHDWYHIRRVHKAISLSEQEGGNRFIIEAALLHDVADLNESEEAGKKVSDWLEELHVEEEESKHVLHIIANSIEGKLVQDADRLDALGAIGIARTFAYGGAKGRLYDPTIPPRDPSLNHFYEKLLKLKDLNTNAAKQEAEVRHRYEQFIEQFKEWNAQTKQEKIEKTITFVKHILEKDASGHDWYHIRRVHKAISLSEQEGGNRFIIEAALLHDVADLNESEEAGKKVSDWLEELHVEEEESKHVLHIIANSIEGKLVQDADRLDALGAIGIARTFAYGGAKGRLYDPTIPPRDPSLNHFYEKLLKLKDLNTNAAKQEAEVRHRYEQFIEQFKEWNAQ

Foldseek 3Di:
DLVVVLVVVLVVLCPLCVVDPHSPCSVLLVQLLVLQVQCVVVPDDNSLLNLSNCLVCCPVNPDHNPCVVVVVVCVVVPDPCVRVVVNVPLSNPGPSSVSSVLSNLLSCFAPVVLCVQVVVCVVVPAAPDPVDAAVPHSVNVCVVPNLCSLVPDDDVSNVSSVVRSVSCVVVVVCVVVVPD/DLVVVLVVLLVVLCPLCVVDPHSPCSVLLVQLLVLQVQCVVVPFDNSLLSLSNCLVCCPVNPDHNPCVVVVVVCVVVPDPCVRVVVNVPLSNPGPSSVSSVLSNLLSCFAPVVLCVQVVVCVVVPAAPDPVDAAVPHSVNVCVVPNLCSLVPDDDVSNVSSVVRSVSCVVVVVCVVVVPD

Solvent-accessible surface area: 18695 Å² total